Protein AF-A0AAD7JT85-F1 (afdb_monomer)

Radius of gyration: 24.86 Å; Cα contacts (8 Å, |Δi|>4): 211; chains: 1; bounding box: 67×79×68 Å

Secondary structure (DSSP, 8-state):
--------------------TTS--TT-HHHHHHHHHHHHHHHHHTTSS-TT--S--SS--TTHHHHHHHHHHHHH-SB-TTSPBPPTTS----HHHHHHHHHHHHHHHHHHSS-TT-B-EE-TTT--EESBGGGSHHHHHHHHHHHHHHHHTTPPPTT-PPP-HHHHHHHHHHHHSTT-SSPPPTT---TTS-S-HHHHHHHHHHHHHHHHHT--HHHHTT--TT--

Foldseek 3Di:
DDDDDDDDDDDDDPPPDQDDPVDDPLPPVVLLVVLLVVLQVVCCVVVNDPVPDHCLDLAHDPCVLVSLLQSLCCAANQAHPVRDGHDPPDDHDALVVNVSSLSSQQVSNCPVNVLNQDEFDQDPVVRGTGHRSSNYPSNVVSSVVSVVRRVVVVNPDPPDDDDDPVNLVVLVCVLPDPPQCDADDPPPPPSPNDHHSVVSVVVSVLSVCCVVVVNDSVVSVVDDPVND

Structure (mmCIF, N/CA/C/O backbone):
data_AF-A0AAD7JT85-F1
#
_entry.id   AF-A0AAD7JT85-F1
#
loop_
_atom_site.group_PDB
_atom_site.id
_atom_site.type_symbol
_atom_site.label_atom_id
_atom_site.label_alt_id
_atom_site.label_comp_id
_atom_site.label_asym_id
_atom_site.label_entity_id
_atom_site.label_seq_id
_atom_site.pdbx_PDB_ins_code
_atom_site.Cartn_x
_atom_site.Cartn_y
_atom_site.Cartn_z
_atom_site.occupancy
_atom_site.B_iso_or_equiv
_atom_site.auth_seq_id
_atom_site.auth_comp_id
_atom_site.auth_asym_id
_atom_site.auth_atom_id
_atom_site.pdbx_PDB_model_num
ATOM 1 N N . MET A 1 1 ? -1.095 59.241 16.636 1.00 36.41 1 MET A N 1
ATOM 2 C CA . MET A 1 1 ? 0.308 59.053 16.216 1.00 36.41 1 MET A CA 1
ATOM 3 C C . MET A 1 1 ? 0.748 57.678 16.678 1.00 36.41 1 MET A C 1
ATOM 5 O O . MET A 1 1 ? 0.936 57.487 17.868 1.00 36.41 1 MET A O 1
ATOM 9 N N . ALA A 1 2 ? 0.822 56.718 15.760 1.00 30.23 2 ALA A N 1
ATOM 10 C CA . ALA A 1 2 ? 1.366 55.390 16.014 1.00 30.23 2 ALA A CA 1
ATOM 11 C C . ALA A 1 2 ? 2.336 55.086 14.869 1.00 30.23 2 ALA A C 1
ATOM 13 O O . ALA A 1 2 ? 1.926 54.969 13.717 1.00 30.23 2 ALA A O 1
ATOM 14 N N . GLN A 1 3 ? 3.626 55.065 15.192 1.00 27.28 3 GLN A N 1
ATOM 15 C CA . GLN A 1 3 ? 4.669 54.479 14.358 1.00 27.28 3 GLN A CA 1
ATOM 16 C C . GLN A 1 3 ? 4.766 52.994 14.715 1.00 27.28 3 GLN A C 1
ATOM 18 O O . GLN A 1 3 ? 4.714 52.640 15.891 1.00 27.28 3 GLN A O 1
ATOM 23 N N . GLY A 1 4 ? 4.911 52.138 13.706 1.00 26.64 4 GLY A N 1
ATOM 24 C CA . GLY A 1 4 ? 4.987 50.693 13.903 1.00 26.64 4 GLY A CA 1
ATOM 25 C C . GLY A 1 4 ? 5.310 49.933 12.622 1.00 26.64 4 GLY A C 1
ATOM 26 O O . GLY A 1 4 ? 4.435 49.310 12.044 1.00 26.64 4 GLY A O 1
ATOM 27 N N . VAL A 1 5 ? 6.568 50.066 12.198 1.00 27.12 5 VAL A N 1
ATOM 28 C CA . VAL A 1 5 ? 7.441 49.074 11.540 1.00 27.12 5 VAL A CA 1
ATOM 29 C C . VAL A 1 5 ? 6.854 48.196 10.419 1.00 27.12 5 VAL A C 1
ATOM 31 O O . VAL A 1 5 ? 6.082 47.265 10.617 1.00 27.12 5 VAL A O 1
ATOM 34 N N . ASN A 1 6 ? 7.381 48.460 9.225 1.00 25.80 6 ASN A N 1
ATOM 35 C CA . ASN A 1 6 ? 7.260 47.689 7.999 1.00 25.80 6 ASN A CA 1
ATOM 36 C C . ASN A 1 6 ? 8.123 46.413 8.093 1.00 25.80 6 ASN A C 1
ATOM 38 O O . ASN A 1 6 ? 9.341 46.511 8.249 1.00 25.80 6 ASN A O 1
ATOM 42 N N . VAL A 1 7 ? 7.509 45.230 7.989 1.00 29.86 7 VAL A N 1
ATOM 43 C CA . VAL A 1 7 ? 8.220 43.960 7.772 1.00 29.86 7 VAL A CA 1
ATOM 44 C C . VAL A 1 7 ? 7.827 43.434 6.398 1.00 29.86 7 VAL A C 1
ATOM 46 O O . VAL A 1 7 ? 6.729 42.919 6.188 1.00 29.86 7 VAL A O 1
ATOM 49 N N . GLN A 1 8 ? 8.757 43.575 5.455 1.00 27.77 8 GLN A N 1
ATOM 50 C CA . GLN A 1 8 ? 8.725 42.897 4.167 1.00 27.77 8 GLN A CA 1
ATOM 51 C C . GLN A 1 8 ? 8.754 41.381 4.396 1.00 27.77 8 GLN A C 1
ATOM 53 O O . GLN A 1 8 ? 9.706 40.858 4.972 1.00 27.77 8 GLN A O 1
ATOM 58 N N . THR A 1 9 ? 7.739 40.665 3.910 1.00 31.95 9 THR A N 1
ATOM 59 C CA . THR A 1 9 ? 7.830 39.216 3.696 1.00 31.95 9 THR A CA 1
ATOM 60 C C . THR A 1 9 ? 7.871 38.931 2.203 1.00 31.95 9 THR A C 1
ATOM 62 O O . THR A 1 9 ? 7.096 39.447 1.399 1.00 31.95 9 THR A O 1
ATOM 65 N N . SER A 1 10 ? 8.901 38.180 1.849 1.00 28.73 10 SER A N 1
ATOM 66 C CA . SER A 1 10 ? 9.391 37.895 0.516 1.00 28.73 10 SER A CA 1
ATOM 67 C C . SER A 1 10 ? 8.482 36.939 -0.256 1.00 28.73 10 SER A C 1
ATOM 69 O O . SER A 1 10 ? 7.959 35.966 0.278 1.00 28.73 10 SER A O 1
ATOM 71 N N . ALA A 1 11 ? 8.346 37.253 -1.546 1.00 29.16 11 ALA A N 1
ATOM 72 C CA . ALA A 1 11 ? 8.142 36.360 -2.684 1.00 29.16 11 ALA A CA 1
ATOM 73 C C . ALA A 1 11 ? 7.517 34.983 -2.386 1.00 29.16 11 ALA A C 1
ATOM 75 O O . ALA A 1 11 ? 8.189 34.024 -2.003 1.00 29.16 11 ALA A O 1
ATOM 76 N N . GLY A 1 12 ? 6.221 34.872 -2.689 1.00 32.28 12 GLY A N 1
ATOM 77 C CA . GLY A 1 12 ? 5.494 33.612 -2.728 1.00 32.28 12 GLY A CA 1
ATOM 78 C C . GLY A 1 12 ? 6.132 32.611 -3.691 1.00 32.28 12 GLY A C 1
ATOM 79 O O . GLY A 1 12 ? 6.006 32.721 -4.909 1.00 32.28 12 GLY A O 1
ATOM 80 N N . TYR A 1 13 ? 6.775 31.592 -3.129 1.00 23.59 13 TYR A N 1
ATOM 81 C CA . TYR A 1 13 ? 7.254 30.427 -3.860 1.00 23.59 13 TYR A CA 1
ATOM 82 C C . TYR A 1 13 ? 6.161 29.349 -3.842 1.00 23.59 13 TYR A C 1
ATOM 84 O O . TYR A 1 13 ? 6.107 28.496 -2.954 1.00 23.59 13 TYR A O 1
ATOM 92 N N . ARG A 1 14 ? 5.249 29.379 -4.823 1.00 26.36 14 ARG A N 1
ATOM 93 C CA . ARG A 1 14 ? 4.393 28.219 -5.119 1.00 26.36 14 ARG A CA 1
ATOM 94 C C . ARG A 1 14 ? 5.293 27.114 -5.671 1.00 26.36 14 ARG A C 1
ATOM 96 O O . ARG A 1 14 ? 5.660 27.143 -6.841 1.00 26.36 14 ARG A O 1
ATOM 103 N N . ARG A 1 15 ? 5.629 26.120 -4.843 1.00 25.50 15 ARG A N 1
ATOM 104 C CA . ARG A 1 15 ? 6.176 24.845 -5.329 1.00 25.50 15 ARG A CA 1
ATOM 105 C C . ARG A 1 15 ? 5.108 24.157 -6.182 1.00 25.50 15 ARG A C 1
ATOM 107 O O . ARG A 1 15 ? 4.238 23.473 -5.653 1.00 25.50 15 ARG A O 1
ATOM 114 N N . GLN A 1 16 ? 5.164 24.337 -7.498 1.00 27.88 16 GLN A N 1
ATOM 115 C CA . GLN A 1 16 ? 4.582 23.364 -8.416 1.00 27.88 16 GLN A CA 1
ATOM 116 C C . GLN A 1 16 ? 5.495 22.139 -8.402 1.00 27.88 16 GLN A C 1
ATOM 118 O O . GLN A 1 16 ? 6.594 22.150 -8.950 1.00 27.88 16 GLN A O 1
ATOM 123 N N . VAL A 1 17 ? 5.059 21.103 -7.692 1.00 28.75 17 VAL A N 1
ATOM 124 C CA . VAL A 1 17 ? 5.683 19.783 -7.735 1.00 28.75 17 VAL A CA 1
ATOM 125 C C . VAL A 1 17 ? 5.368 19.187 -9.107 1.00 28.75 17 VAL A C 1
ATOM 127 O O . VAL A 1 17 ? 4.206 19.008 -9.463 1.00 28.75 17 VAL A O 1
ATOM 130 N N . ILE A 1 18 ? 6.408 18.942 -9.902 1.00 26.80 18 ILE A N 1
ATOM 131 C CA . ILE A 1 18 ? 6.315 18.322 -11.226 1.00 26.80 18 ILE A CA 1
ATOM 132 C C . ILE A 1 18 ? 5.975 16.839 -11.024 1.00 26.80 18 ILE A C 1
ATOM 134 O O . ILE A 1 18 ? 6.762 16.086 -10.452 1.00 26.80 18 ILE A O 1
ATOM 138 N N . ILE A 1 19 ? 4.786 16.429 -11.470 1.00 29.12 19 ILE A N 1
ATOM 139 C CA . ILE A 1 19 ? 4.280 15.055 -11.367 1.00 29.12 19 ILE A CA 1
ATOM 140 C C . ILE A 1 19 ? 4.742 14.266 -12.600 1.00 29.12 19 ILE A C 1
ATOM 142 O O . ILE A 1 19 ? 4.298 14.525 -13.717 1.00 29.12 19 ILE A O 1
ATOM 146 N N . LEU A 1 20 ? 5.627 13.287 -12.398 1.00 27.62 20 LEU A N 1
ATOM 147 C CA . LEU A 1 20 ? 5.920 12.253 -13.394 1.00 27.62 20 LEU A CA 1
ATOM 148 C C . LEU A 1 20 ? 4.702 11.310 -13.518 1.00 27.62 20 LEU A C 1
ATOM 150 O O . LEU A 1 20 ? 4.164 10.897 -12.494 1.00 27.62 20 LEU A O 1
ATOM 154 N N . PRO A 1 21 ? 4.284 10.883 -14.726 1.00 29.41 21 PRO A N 1
ATOM 155 C CA . PRO A 1 21 ? 3.033 10.136 -14.948 1.00 29.41 21 PRO A CA 1
ATOM 156 C C . PRO A 1 21 ? 2.988 8.709 -14.359 1.00 29.41 21 PRO A C 1
ATOM 158 O O . PRO A 1 21 ? 1.975 8.029 -14.475 1.00 29.41 21 PRO A O 1
ATOM 161 N N . HIS A 1 22 ? 4.056 8.250 -13.700 1.00 35.50 22 HIS A N 1
ATOM 162 C CA . HIS A 1 22 ? 4.102 6.989 -12.944 1.00 35.50 22 HIS A CA 1
ATOM 163 C C . HIS A 1 22 ? 4.144 7.193 -11.416 1.00 35.50 22 HIS A C 1
ATOM 165 O O . HIS A 1 22 ? 4.133 6.223 -10.658 1.00 35.50 22 HIS A O 1
ATOM 171 N N . LEU A 1 23 ? 4.159 8.444 -10.954 1.00 33.59 23 LEU A N 1
ATOM 172 C CA . LEU A 1 23 ? 4.035 8.840 -9.557 1.00 33.59 23 LEU A CA 1
ATOM 173 C C . LEU A 1 23 ? 2.654 9.467 -9.382 1.00 33.59 23 LEU A C 1
ATOM 175 O O . LEU A 1 23 ? 2.480 10.674 -9.514 1.00 33.59 23 LEU A O 1
ATOM 179 N N . VAL A 1 24 ? 1.649 8.631 -9.113 1.00 40.31 24 VAL A N 1
ATOM 180 C CA . VAL A 1 24 ? 0.366 9.124 -8.601 1.00 40.31 24 VAL A CA 1
ATOM 181 C C . VAL A 1 24 ? 0.673 9.968 -7.367 1.00 40.31 24 VAL A C 1
ATOM 183 O O . VAL A 1 24 ? 1.352 9.504 -6.454 1.00 40.31 24 VAL A O 1
ATOM 186 N N . ASP A 1 25 ? 0.204 11.211 -7.357 1.00 41.28 25 ASP A N 1
ATOM 187 C CA . ASP A 1 25 ? 0.252 12.060 -6.176 1.00 41.28 25 ASP A CA 1
ATOM 188 C C . ASP A 1 25 ? -0.657 11.441 -5.104 1.00 41.28 25 ASP A C 1
ATOM 190 O O . ASP A 1 25 ? -1.874 11.626 -5.095 1.00 41.28 25 ASP A O 1
ATOM 194 N N . TRP A 1 26 ? -0.063 10.625 -4.233 1.00 43.16 26 TRP A N 1
ATOM 195 C CA . TRP A 1 26 ? -0.751 9.896 -3.164 1.00 43.16 26 TRP A CA 1
ATOM 196 C C . TRP A 1 26 ? -1.291 10.817 -2.064 1.00 43.16 26 TRP A C 1
ATOM 198 O O . TRP A 1 26 ? -2.064 10.368 -1.221 1.00 43.16 26 TRP A O 1
ATOM 208 N N . SER A 1 27 ? -0.916 12.099 -2.088 1.00 42.28 27 SER A N 1
ATOM 209 C CA . SER A 1 27 ? -1.531 13.161 -1.290 1.00 42.28 27 SER A CA 1
ATOM 210 C C . SER A 1 27 ? -2.811 13.714 -1.918 1.00 42.28 27 SER A C 1
ATOM 212 O O . SER A 1 27 ? -3.474 14.542 -1.293 1.00 42.28 27 SER A O 1
ATOM 214 N N . SER A 1 28 ? -3.196 13.270 -3.122 1.00 53.41 28 SER A N 1
ATOM 215 C CA . SER A 1 28 ? -4.434 13.710 -3.757 1.00 53.41 28 SER A CA 1
ATOM 216 C C . SER A 1 28 ? -5.639 13.299 -2.903 1.00 53.41 28 SER A C 1
ATOM 218 O O . SER A 1 28 ? -5.891 12.097 -2.740 1.00 53.41 28 SER A O 1
ATOM 220 N N . PRO A 1 29 ? -6.448 14.262 -2.418 1.00 61.47 29 PRO A N 1
ATOM 221 C CA . PRO A 1 29 ? -7.601 13.974 -1.566 1.00 61.47 29 PRO A CA 1
ATOM 222 C C . PRO A 1 29 ? -8.566 12.966 -2.198 1.00 61.47 29 PRO A C 1
ATOM 224 O O . PRO A 1 29 ? -9.191 12.172 -1.509 1.00 61.47 29 PRO A O 1
ATOM 227 N N . ARG A 1 30 ? -8.656 12.933 -3.534 1.00 66.75 30 ARG A N 1
ATOM 228 C CA . ARG A 1 30 ? -9.611 12.076 -4.249 1.00 66.75 30 ARG A CA 1
ATOM 229 C C . ARG A 1 30 ? -9.340 10.581 -4.061 1.00 66.75 30 ARG A C 1
ATOM 231 O O . ARG A 1 30 ? -10.295 9.823 -3.917 1.00 66.75 30 A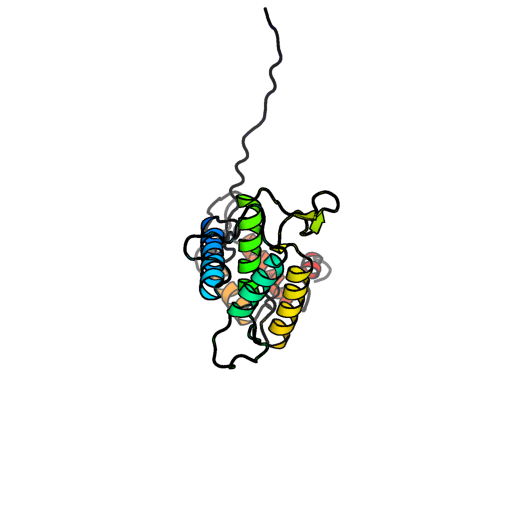RG A O 1
ATOM 238 N N . VAL A 1 31 ? -8.070 10.164 -4.059 1.00 65.00 31 VAL A N 1
ATOM 239 C CA . VAL A 1 31 ? -7.683 8.745 -3.921 1.00 65.00 31 VAL A CA 1
ATOM 240 C C . VAL A 1 31 ? -7.803 8.294 -2.467 1.00 65.00 31 VAL A C 1
ATOM 242 O O . VAL A 1 31 ? -8.314 7.210 -2.190 1.00 65.00 31 VAL A O 1
ATOM 245 N N . SER A 1 32 ? -7.400 9.146 -1.525 1.00 72.44 32 SER A N 1
ATOM 246 C CA . SER A 1 32 ? -7.556 8.866 -0.095 1.00 72.44 32 SER A CA 1
ATOM 247 C C . SER A 1 32 ? -9.028 8.804 0.321 1.00 72.44 32 SER A C 1
ATOM 249 O O . SER A 1 32 ? -9.399 7.923 1.094 1.00 72.44 32 SER A O 1
ATOM 251 N N . CYS A 1 33 ? -9.891 9.655 -0.246 1.00 77.56 33 CYS A N 1
ATOM 252 C CA . CYS A 1 33 ? -11.335 9.611 0.002 1.00 77.56 33 CYS A CA 1
ATOM 253 C C . CYS A 1 33 ? -12.028 8.403 -0.650 1.00 77.56 33 CYS A C 1
ATOM 255 O O . CYS A 1 33 ? -13.022 7.910 -0.119 1.00 77.56 33 CYS A O 1
ATOM 257 N N . SER A 1 34 ? -11.571 7.914 -1.810 1.00 86.12 34 SER A N 1
ATOM 258 C CA . SER A 1 34 ? -12.169 6.713 -2.418 1.00 86.12 34 SER A CA 1
ATOM 259 C C . SER A 1 34 ? -11.806 5.447 -1.644 1.00 86.12 34 SER A C 1
ATOM 261 O O . SER A 1 34 ? -12.687 4.645 -1.348 1.00 86.12 34 SER A O 1
ATOM 263 N N . LEU A 1 35 ? -10.538 5.300 -1.250 1.00 89.00 35 LEU A N 1
ATOM 264 C CA . LEU A 1 35 ? -10.093 4.193 -0.403 1.00 89.00 35 LEU A CA 1
ATOM 265 C C . LEU A 1 35 ? -10.675 4.279 1.011 1.00 89.00 35 LEU A C 1
ATOM 267 O O . LEU A 1 35 ? -10.995 3.248 1.589 1.00 89.00 35 LEU A O 1
ATOM 271 N N . GLY A 1 36 ? -10.861 5.489 1.544 1.00 85.88 36 GLY A N 1
ATOM 272 C CA . GLY A 1 36 ? -11.522 5.678 2.832 1.00 85.88 36 GLY A CA 1
ATOM 273 C C . GLY A 1 36 ? -12.981 5.219 2.819 1.00 85.88 36 GLY A C 1
ATOM 274 O O . GLY A 1 36 ? -13.408 4.485 3.704 1.00 85.88 36 GLY A O 1
ATOM 275 N N . ARG A 1 37 ? -13.728 5.543 1.756 1.00 88.12 37 ARG A N 1
ATOM 276 C CA . ARG A 1 37 ? -15.086 5.005 1.563 1.00 88.12 37 ARG A CA 1
ATOM 277 C C . ARG A 1 37 ? -15.090 3.485 1.454 1.00 88.12 37 ARG A C 1
ATOM 279 O O . ARG A 1 37 ? -15.881 2.843 2.127 1.00 88.12 37 ARG A O 1
ATOM 286 N N . ASN A 1 38 ? -14.145 2.912 0.706 1.00 92.75 38 ASN A N 1
ATOM 287 C CA . ASN A 1 38 ? -14.010 1.459 0.612 1.00 92.75 38 ASN A CA 1
ATOM 288 C C . ASN A 1 38 ? -13.750 0.790 1.975 1.00 92.75 38 ASN A C 1
ATOM 290 O O . ASN A 1 38 ? -14.255 -0.304 2.216 1.00 92.75 38 ASN A O 1
ATOM 294 N N . PHE A 1 39 ? -12.994 1.434 2.869 1.00 93.25 39 PHE A N 1
ATOM 295 C CA . PHE A 1 39 ? -12.827 0.954 4.240 1.00 93.25 39 PHE A CA 1
ATOM 296 C C . PHE A 1 39 ? -14.146 0.984 5.017 1.00 93.25 39 PHE A C 1
ATOM 298 O O . PHE A 1 39 ? -14.490 -0.007 5.657 1.00 93.25 39 PHE A O 1
ATOM 305 N N . ASN A 1 40 ? -14.906 2.079 4.930 1.00 91.56 40 ASN A N 1
ATOM 306 C CA . ASN A 1 40 ? -16.203 2.177 5.598 1.00 91.56 40 ASN A CA 1
ATOM 307 C C . ASN A 1 40 ? -17.193 1.118 5.079 1.00 91.56 40 ASN A C 1
ATOM 309 O O . ASN A 1 40 ? -17.806 0.404 5.867 1.00 91.56 40 ASN A O 1
ATOM 313 N N . ASP A 1 41 ? -17.270 0.943 3.758 1.00 92.38 41 ASP A N 1
ATOM 314 C CA . ASP A 1 41 ? -18.114 -0.070 3.112 1.00 92.38 41 ASP A CA 1
ATOM 315 C C . ASP A 1 41 ? -17.732 -1.489 3.555 1.00 92.38 41 ASP A C 1
ATOM 317 O O . ASP A 1 41 ? -18.600 -2.324 3.825 1.00 92.38 41 ASP A O 1
ATOM 321 N N . PHE A 1 42 ? -16.428 -1.765 3.677 1.00 93.62 42 PHE A N 1
ATOM 322 C CA . PHE A 1 42 ? -15.933 -3.030 4.211 1.00 93.62 42 PHE A CA 1
ATOM 323 C C . PHE A 1 42 ? -16.425 -3.258 5.645 1.00 93.62 42 PHE A C 1
ATOM 325 O O . PHE A 1 42 ? -16.952 -4.329 5.940 1.00 93.62 42 PHE A O 1
ATOM 332 N N . LEU A 1 43 ? -16.318 -2.260 6.525 1.00 92.69 43 LEU A N 1
ATOM 333 C CA . LEU A 1 43 ? -16.757 -2.394 7.917 1.00 92.69 43 LEU A CA 1
ATOM 334 C C . LEU A 1 43 ? -18.272 -2.553 8.056 1.00 92.69 43 LEU A C 1
ATOM 336 O O . LEU A 1 43 ? -18.717 -3.344 8.889 1.00 92.69 43 LEU A O 1
ATOM 340 N N . ILE A 1 44 ? -19.053 -1.871 7.217 1.00 92.19 44 ILE A N 1
ATOM 341 C CA . ILE A 1 44 ? -20.508 -2.055 7.148 1.00 92.19 44 ILE A CA 1
ATOM 342 C C . ILE A 1 44 ? -20.841 -3.477 6.686 1.00 92.19 44 ILE A C 1
ATOM 344 O O . ILE A 1 44 ? -21.679 -4.143 7.290 1.00 92.19 44 ILE A O 1
ATOM 348 N N . THR A 1 45 ? -20.141 -3.983 5.667 1.00 92.19 45 THR A N 1
ATOM 349 C CA . THR A 1 45 ? -20.340 -5.348 5.148 1.00 92.19 45 THR A CA 1
ATOM 350 C C . THR A 1 45 ? -20.020 -6.413 6.200 1.00 92.19 45 THR A C 1
ATOM 352 O O . THR A 1 45 ? -20.701 -7.431 6.271 1.00 92.19 45 THR A O 1
ATOM 355 N N . GLN A 1 46 ? -19.009 -6.178 7.041 1.00 90.94 46 GLN A N 1
ATOM 356 C CA . GLN A 1 46 ? -18.666 -7.065 8.159 1.00 90.94 46 GLN A CA 1
ATOM 357 C C . GLN A 1 46 ? -19.571 -6.873 9.393 1.00 90.94 46 GLN A C 1
ATOM 359 O O . GLN A 1 46 ? -19.390 -7.569 10.389 1.00 90.94 46 GLN A O 1
ATOM 364 N N . GLY A 1 47 ? -20.523 -5.932 9.363 1.00 89.44 47 GLY A N 1
ATOM 365 C CA . GLY A 1 47 ? -21.418 -5.635 10.486 1.00 89.44 47 GLY A CA 1
ATOM 366 C C . GLY A 1 47 ? -20.739 -4.952 11.679 1.00 89.44 47 GLY A C 1
ATOM 367 O O . GLY A 1 47 ? -21.302 -4.936 12.771 1.00 89.44 47 GLY A O 1
ATOM 368 N N . LEU A 1 48 ? -19.537 -4.396 11.491 1.00 88.88 48 LEU A N 1
ATOM 369 C CA . LEU A 1 48 ? -18.772 -3.703 12.537 1.00 88.88 48 LEU A CA 1
ATOM 370 C C . LEU A 1 48 ? -19.214 -2.244 12.717 1.00 88.88 48 LEU A C 1
ATOM 372 O O . LEU A 1 48 ? -19.040 -1.674 13.792 1.00 88.88 48 LEU A O 1
ATOM 376 N N . VAL A 1 49 ? -19.781 -1.649 11.666 1.00 90.44 49 VAL A N 1
ATOM 377 C CA . VAL A 1 49 ? -20.315 -0.281 11.641 1.00 90.44 49 VAL A CA 1
ATOM 378 C C . VAL A 1 49 ? -21.732 -0.330 11.077 1.00 90.44 49 VAL A C 1
ATOM 380 O O . VAL A 1 49 ? -22.009 -1.097 10.152 1.00 90.44 49 VAL A O 1
ATOM 383 N N . LYS A 1 50 ? -22.657 0.458 11.634 1.00 87.81 50 LYS A N 1
ATOM 384 C CA . LYS A 1 50 ? -24.035 0.489 11.131 1.00 87.81 50 LYS A CA 1
ATOM 385 C C . LYS A 1 50 ? -24.103 1.219 9.785 1.00 87.81 50 LYS A C 1
ATOM 387 O O . LYS A 1 50 ? -23.368 2.184 9.576 1.00 87.81 50 LYS A O 1
ATOM 392 N N . PRO A 1 51 ? -25.023 0.834 8.883 1.00 84.81 51 PRO A N 1
ATOM 393 C CA . PRO A 1 51 ? -25.263 1.595 7.663 1.00 84.81 51 PRO A CA 1
ATOM 394 C C . PRO A 1 51 ? -25.603 3.059 7.992 1.00 84.81 51 PRO A C 1
ATOM 396 O O . PRO A 1 51 ? -26.545 3.322 8.737 1.00 84.81 51 PRO A O 1
ATOM 399 N N . GLY A 1 52 ? -24.834 4.001 7.441 1.00 79.31 52 GLY A N 1
ATOM 400 C CA . GLY A 1 52 ? -24.997 5.443 7.677 1.00 79.31 52 GLY A CA 1
ATOM 401 C C . GLY A 1 52 ? -24.072 6.041 8.743 1.00 79.31 52 GLY A C 1
ATOM 402 O O . GLY A 1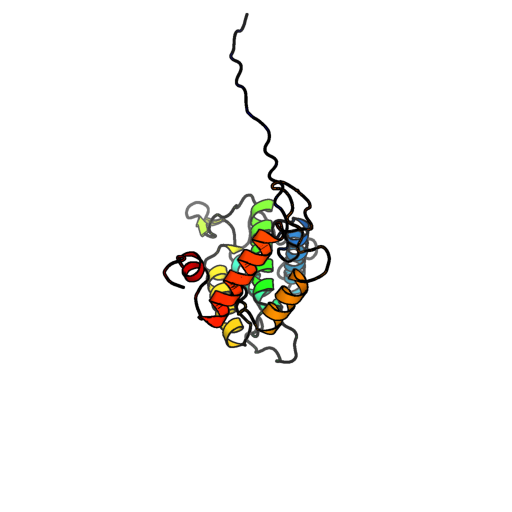 52 ? -24.008 7.263 8.853 1.00 79.31 52 GLY A O 1
ATOM 403 N N . GLU A 1 53 ? -23.328 5.217 9.484 1.00 83.00 53 GLU A N 1
ATOM 404 C CA . GLU A 1 53 ? -22.243 5.673 10.358 1.00 83.00 53 GLU A CA 1
ATOM 405 C C . GLU A 1 53 ? -20.900 5.679 9.601 1.00 83.00 53 GLU A C 1
ATOM 407 O O . GLU A 1 53 ? -20.695 4.925 8.643 1.00 83.00 53 GLU A O 1
ATOM 412 N N . ASP A 1 54 ? -19.987 6.560 10.019 1.00 83.56 54 ASP A N 1
ATOM 413 C CA . ASP A 1 54 ? -18.624 6.638 9.489 1.00 83.56 54 ASP A CA 1
ATOM 414 C C . ASP A 1 54 ? -17.648 5.992 10.480 1.00 83.56 54 ASP A C 1
ATOM 416 O O . ASP A 1 54 ? -17.640 6.318 11.668 1.00 83.56 54 ASP A O 1
ATOM 420 N N . ALA A 1 55 ? -16.809 5.082 9.993 1.00 81.81 55 ALA A N 1
ATOM 421 C CA . ALA A 1 55 ? -15.731 4.463 10.751 1.00 81.81 55 ALA A CA 1
ATOM 422 C C . ALA A 1 55 ? -14.692 5.476 11.261 1.00 81.81 55 ALA A C 1
ATOM 424 O O . ALA A 1 55 ? -14.027 5.228 12.275 1.00 81.81 55 ALA A O 1
ATOM 425 N N . TYR A 1 56 ? -14.542 6.614 10.579 1.00 83.38 56 TYR A N 1
ATOM 426 C CA . TYR A 1 56 ? -13.624 7.686 10.958 1.00 83.38 56 TYR A CA 1
ATOM 427 C C . TYR A 1 56 ? -14.236 8.588 12.037 1.00 83.38 56 TYR A C 1
ATOM 429 O O . TYR A 1 56 ? -14.578 9.743 11.806 1.00 83.38 56 TYR A O 1
ATOM 437 N N . THR A 1 57 ? -14.379 8.044 13.245 1.00 82.12 57 THR A N 1
ATOM 438 C CA . THR A 1 57 ? -14.895 8.781 14.409 1.00 82.12 57 THR A CA 1
ATOM 439 C C . THR A 1 57 ? -13.774 9.423 15.228 1.00 82.12 57 THR A C 1
ATOM 441 O O . THR A 1 57 ? -12.666 8.888 15.299 1.00 82.12 57 THR A O 1
ATOM 444 N N . LEU A 1 58 ? -14.083 10.521 15.936 1.00 77.25 58 LEU A N 1
ATOM 445 C CA . LEU A 1 58 ? -13.143 11.229 16.824 1.00 77.25 58 LEU A CA 1
ATOM 446 C C . LEU A 1 58 ? -12.561 10.329 17.930 1.00 77.25 58 LEU A C 1
ATOM 448 O O . LEU A 1 58 ? -11.432 10.532 18.374 1.00 77.25 58 LEU A O 1
ATOM 452 N N . ASN A 1 59 ? -13.324 9.322 18.361 1.00 82.19 59 ASN A N 1
ATOM 453 C CA . ASN A 1 59 ? -12.911 8.336 19.356 1.00 82.19 59 ASN A CA 1
ATOM 454 C C . ASN A 1 59 ? -12.996 6.929 18.745 1.00 82.19 59 ASN A C 1
ATOM 456 O O . ASN A 1 59 ? -13.969 6.218 19.008 1.00 82.19 59 ASN A O 1
ATOM 460 N N . PRO A 1 60 ? -12.000 6.521 17.935 1.00 86.75 60 PRO A N 1
ATOM 461 C CA . PRO A 1 60 ? -11.990 5.186 17.367 1.00 86.75 60 PRO A CA 1
ATOM 462 C C . PRO A 1 60 ? -11.933 4.132 18.484 1.00 86.75 60 PRO A C 1
ATOM 464 O O . PRO A 1 60 ? -11.278 4.358 19.508 1.00 86.75 60 PRO A O 1
ATOM 467 N N . PRO A 1 61 ? -12.566 2.964 18.295 1.00 89.88 61 PRO A N 1
ATOM 468 C CA . PRO A 1 61 ? -12.444 1.850 19.223 1.00 89.88 61 PRO A CA 1
ATOM 469 C C . PRO A 1 61 ? -10.996 1.358 19.323 1.00 89.88 61 PRO A C 1
ATOM 471 O O . PRO A 1 61 ? -10.203 1.488 18.388 1.00 89.88 61 PRO A O 1
ATOM 474 N N . GLU A 1 62 ? -10.666 0.728 20.450 1.00 91.94 62 GLU A N 1
ATOM 475 C CA . GLU A 1 62 ? -9.350 0.122 20.705 1.00 91.94 62 GLU A CA 1
ATOM 476 C C . GLU A 1 62 ? -8.914 -0.842 19.593 1.00 91.94 62 GLU A C 1
ATOM 478 O O . GLU A 1 62 ? -7.741 -0.869 19.219 1.00 91.94 62 GLU A O 1
ATOM 483 N N . THR A 1 63 ? -9.876 -1.569 19.023 1.00 93.62 63 THR A N 1
ATOM 484 C CA . THR A 1 63 ? -9.701 -2.568 17.960 1.00 93.62 63 THR A CA 1
ATOM 485 C C . THR A 1 63 ? -9.549 -1.960 16.564 1.00 93.62 63 THR A C 1
ATOM 487 O O . THR A 1 63 ? -9.348 -2.690 15.598 1.00 93.62 63 THR A O 1
ATOM 490 N N . MET A 1 64 ? -9.602 -0.632 16.405 1.00 93.31 64 MET A N 1
ATOM 491 C CA . MET A 1 64 ? -9.479 0.020 15.094 1.00 93.31 64 MET A CA 1
ATOM 492 C C . MET A 1 64 ? -8.206 -0.384 14.312 1.00 93.31 64 MET A C 1
ATOM 494 O O . MET A 1 64 ? -8.293 -0.616 13.104 1.00 93.31 64 MET A O 1
ATOM 498 N N . PRO A 1 65 ? -7.021 -0.553 14.937 1.00 95.00 65 PRO A N 1
ATOM 499 C CA . PRO A 1 65 ? -5.862 -1.136 14.262 1.00 95.00 65 PRO A CA 1
ATOM 500 C C . PRO A 1 65 ? -6.111 -2.528 13.667 1.00 95.00 65 PRO A C 1
ATOM 502 O O . PRO A 1 65 ? -5.600 -2.831 12.589 1.00 95.00 65 PRO A O 1
ATOM 505 N N . GLU A 1 66 ? -6.882 -3.375 14.352 1.00 95.38 66 GLU A N 1
ATOM 506 C CA . GLU A 1 66 ? -7.221 -4.727 13.895 1.00 95.38 66 GLU A CA 1
ATOM 507 C C . GLU A 1 66 ? -8.145 -4.666 12.686 1.00 95.38 66 GLU A C 1
ATOM 509 O O . GLU A 1 66 ? -7.943 -5.397 11.722 1.00 95.38 66 GLU A O 1
ATOM 514 N N . TRP A 1 67 ? -9.092 -3.729 12.687 1.00 95.50 67 TRP A N 1
ATOM 515 C CA . TRP A 1 67 ? -9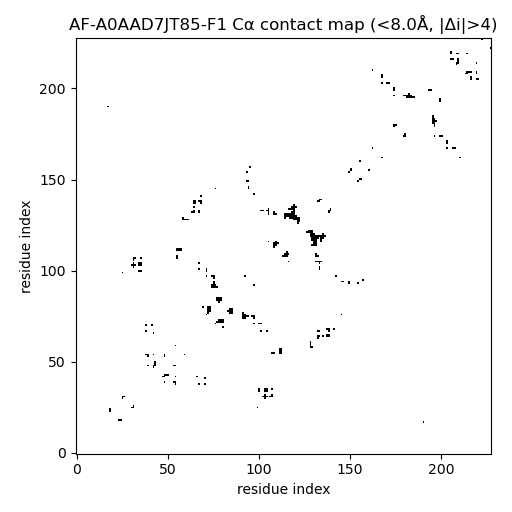.994 -3.488 11.563 1.00 95.50 67 TRP A CA 1
ATOM 516 C C . TRP A 1 67 ? -9.240 -3.035 10.310 1.00 95.50 67 TRP A C 1
ATOM 518 O O . TRP A 1 67 ? -9.508 -3.527 9.213 1.00 95.50 67 TRP A O 1
ATOM 528 N N . ILE A 1 68 ? -8.236 -2.164 10.463 1.00 95.50 68 ILE A N 1
ATOM 529 C CA . ILE A 1 68 ? -7.348 -1.766 9.359 1.00 95.50 68 ILE A CA 1
ATOM 530 C C . ILE A 1 68 ? -6.568 -2.978 8.833 1.00 95.50 68 ILE A C 1
ATOM 532 O O . ILE A 1 68 ? -6.476 -3.174 7.619 1.00 95.50 68 ILE A O 1
ATOM 536 N N . CYS A 1 69 ? -6.013 -3.805 9.724 1.00 96.25 69 CYS A N 1
ATOM 537 C CA . CYS A 1 69 ? -5.328 -5.035 9.329 1.00 96.25 69 CYS A CA 1
ATOM 538 C C . CYS A 1 69 ? -6.269 -5.991 8.586 1.00 96.25 69 CYS A C 1
ATOM 540 O O . CYS A 1 69 ? -5.884 -6.495 7.535 1.00 96.25 69 CYS A O 1
ATOM 542 N N . ALA A 1 70 ? -7.491 -6.197 9.084 1.00 95.44 70 ALA A N 1
ATOM 543 C CA . ALA A 1 70 ? -8.501 -7.062 8.479 1.00 95.44 70 ALA A CA 1
ATOM 544 C C . ALA A 1 70 ? -8.924 -6.565 7.092 1.00 95.44 70 ALA A C 1
ATOM 546 O O . ALA A 1 70 ? -9.014 -7.359 6.160 1.00 95.44 70 ALA A O 1
ATOM 547 N N . TRP A 1 71 ? -9.090 -5.255 6.913 1.00 95.75 71 TRP A N 1
ATOM 548 C CA . TRP A 1 71 ? -9.393 -4.661 5.610 1.00 95.75 71 TRP A CA 1
ATOM 549 C C . TRP A 1 71 ? -8.268 -4.887 4.590 1.00 95.75 71 TRP A C 1
ATOM 551 O O . TRP A 1 71 ? -8.508 -5.333 3.462 1.00 95.75 71 TRP A O 1
ATOM 561 N N . ILE A 1 72 ? -7.015 -4.645 4.996 1.00 96.12 72 ILE A N 1
ATOM 562 C CA . ILE A 1 72 ? -5.845 -4.907 4.145 1.00 96.12 72 ILE A CA 1
ATOM 563 C C . ILE A 1 72 ? -5.710 -6.411 3.871 1.00 96.12 72 ILE A C 1
ATOM 565 O O . ILE A 1 72 ? -5.409 -6.799 2.743 1.00 96.12 72 ILE A O 1
ATOM 569 N N . MET A 1 73 ? -5.953 -7.264 4.868 1.00 95.00 73 MET A N 1
ATOM 570 C CA . MET A 1 73 ? -5.941 -8.724 4.741 1.00 95.00 73 MET A CA 1
ATOM 571 C C . MET A 1 73 ? -6.968 -9.207 3.723 1.00 95.00 73 MET A C 1
ATOM 573 O O . MET A 1 73 ? -6.611 -9.895 2.768 1.00 95.00 73 MET A O 1
ATOM 577 N N . HIS A 1 74 ? -8.209 -8.742 3.854 1.00 93.25 74 HIS A N 1
ATOM 578 C CA . HIS A 1 74 ? -9.313 -9.065 2.960 1.00 93.25 74 HIS A CA 1
ATOM 579 C C . HIS A 1 74 ? -9.054 -8.657 1.505 1.00 93.25 74 HIS A C 1
ATOM 581 O O . HIS A 1 74 ? -9.567 -9.295 0.591 1.00 93.25 74 HIS A O 1
ATOM 587 N N . SER A 1 75 ? -8.238 -7.635 1.255 1.00 92.44 75 SER A N 1
ATOM 588 C CA . SER A 1 75 ? -7.989 -7.162 -0.115 1.00 92.44 75 SER A CA 1
ATOM 589 C C . SER A 1 75 ? -6.674 -7.675 -0.711 1.00 92.44 75 SER A C 1
ATOM 591 O O . SER A 1 75 ? -6.554 -7.844 -1.926 1.00 92.44 75 SER A O 1
ATOM 593 N N . CYS A 1 76 ? -5.657 -7.896 0.127 1.00 93.31 76 CYS A N 1
ATOM 594 C CA . CYS A 1 76 ? -4.283 -8.095 -0.334 1.00 93.31 76 CYS A CA 1
ATOM 595 C C . CYS A 1 76 ? -3.678 -9.443 0.063 1.00 93.31 76 CYS A C 1
ATOM 597 O O . CYS A 1 76 ? -2.748 -9.880 -0.611 1.00 93.31 76 CYS A O 1
ATOM 599 N N . ASP A 1 77 ? -4.115 -10.092 1.140 1.00 92.50 77 ASP A N 1
ATOM 600 C CA . ASP A 1 77 ? -3.411 -11.264 1.674 1.00 92.50 77 ASP A CA 1
ATOM 601 C C . ASP A 1 77 ? -3.884 -12.585 1.047 1.00 92.50 77 ASP A C 1
ATOM 603 O O . ASP A 1 77 ? -4.949 -12.678 0.428 1.00 92.50 77 ASP A O 1
ATOM 607 N N . THR A 1 78 ? -3.055 -13.620 1.180 1.00 89.31 78 THR A N 1
ATOM 608 C CA . THR A 1 78 ? -3.405 -14.994 0.793 1.00 89.31 78 THR A CA 1
ATOM 609 C C . THR A 1 78 ? -4.241 -15.688 1.855 1.00 89.31 78 THR A C 1
ATOM 611 O O . THR A 1 78 ? -4.875 -16.687 1.547 1.00 89.31 78 THR A O 1
ATOM 614 N N . VAL A 1 79 ? -4.248 -15.162 3.077 1.00 89.25 79 VAL A N 1
ATOM 615 C CA . VAL A 1 79 ? -5.008 -15.686 4.209 1.00 89.25 79 VAL A CA 1
ATOM 616 C C . VAL A 1 79 ? -6.276 -14.854 4.381 1.00 89.25 79 VAL A C 1
ATOM 618 O O . VAL A 1 79 ? -6.232 -13.626 4.286 1.00 89.25 79 VAL A O 1
ATOM 621 N N . GLN A 1 80 ? -7.407 -15.518 4.585 1.00 87.56 80 GLN A N 1
ATOM 622 C CA . GLN A 1 80 ? -8.671 -14.882 4.937 1.00 87.56 80 GLN A CA 1
ATOM 623 C C . GLN A 1 80 ? -8.715 -14.514 6.426 1.00 87.56 80 GLN A C 1
ATOM 625 O O . GLN A 1 80 ? -7.867 -14.920 7.218 1.00 87.56 80 GLN A O 1
ATOM 630 N N . ILE A 1 81 ? -9.734 -13.747 6.818 1.00 86.00 81 ILE A N 1
ATOM 631 C CA . ILE A 1 81 ? -9.937 -13.327 8.214 1.00 86.00 81 ILE A CA 1
ATOM 632 C C . ILE A 1 81 ? -10.182 -14.539 9.132 1.00 86.00 81 ILE A C 1
ATOM 634 O O . ILE A 1 81 ? -9.780 -14.520 10.291 1.00 86.00 81 ILE A O 1
ATOM 638 N N . ASP A 1 82 ? -10.769 -15.615 8.604 1.00 87.06 82 ASP A N 1
ATOM 639 C CA . ASP A 1 82 ? -10.984 -16.888 9.307 1.00 87.06 82 ASP A CA 1
ATOM 640 C C . ASP A 1 82 ? -9.712 -17.763 9.413 1.00 87.06 82 ASP A C 1
ATOM 642 O O . ASP A 1 82 ? -9.742 -18.842 10.003 1.00 87.06 82 ASP A O 1
ATOM 646 N N . GLY A 1 83 ? -8.586 -17.312 8.850 1.00 85.38 83 GLY A N 1
ATOM 647 C CA . GLY A 1 83 ? -7.323 -18.048 8.821 1.00 85.38 83 GLY A CA 1
ATOM 648 C C . GLY A 1 83 ? -7.194 -19.049 7.668 1.00 85.38 83 GLY A C 1
ATOM 649 O O . GLY A 1 83 ? -6.140 -19.676 7.529 1.00 85.38 83 GLY A O 1
ATOM 650 N N . THR A 1 84 ? -8.210 -19.196 6.815 1.00 89.88 84 THR A N 1
ATOM 651 C CA . THR A 1 84 ? -8.156 -20.109 5.667 1.00 89.88 84 THR A CA 1
ATOM 652 C C . THR A 1 84 ? -7.287 -19.548 4.541 1.00 89.88 84 THR A C 1
ATOM 654 O O . THR A 1 84 ? -7.130 -18.336 4.370 1.00 89.88 84 THR A O 1
ATOM 657 N N . GLN A 1 85 ? -6.680 -20.438 3.754 1.00 88.19 85 GLN A N 1
ATOM 658 C CA . GLN A 1 85 ? -5.926 -20.038 2.566 1.00 88.19 85 GLN A CA 1
ATOM 659 C C . GLN A 1 85 ? -6.889 -19.752 1.416 1.00 88.19 85 GLN A C 1
ATOM 661 O O . GLN A 1 85 ? -7.746 -20.567 1.078 1.00 88.19 85 GLN A O 1
ATOM 666 N N . ARG A 1 86 ? -6.713 -18.603 0.769 1.00 87.62 86 ARG A N 1
ATOM 667 C CA . ARG A 1 86 ? -7.477 -18.229 -0.420 1.00 87.62 86 ARG A CA 1
ATOM 668 C C . ARG A 1 86 ? -7.029 -19.043 -1.631 1.00 87.62 86 ARG A C 1
ATOM 670 O O . ARG A 1 86 ? -5.826 -19.295 -1.768 1.00 87.62 86 ARG A O 1
ATOM 677 N N . PRO A 1 87 ? -7.939 -19.366 -2.562 1.00 86.81 87 PRO A N 1
ATOM 678 C CA . PRO A 1 87 ? -7.591 -20.050 -3.802 1.00 86.81 87 PRO A CA 1
ATOM 679 C C . PRO A 1 87 ? -6.524 -19.288 -4.594 1.00 86.81 87 PRO A C 1
ATOM 681 O O . PRO A 1 87 ? -6.529 -18.059 -4.652 1.00 86.81 87 PRO A O 1
ATOM 684 N N . ALA A 1 88 ? -5.602 -20.002 -5.243 1.00 83.19 88 ALA A N 1
ATOM 685 C CA . ALA A 1 88 ? -4.577 -19.377 -6.086 1.00 83.19 88 ALA A CA 1
ATOM 686 C C . ALA A 1 88 ? -5.159 -18.660 -7.322 1.00 83.19 88 ALA A C 1
ATOM 688 O O . ALA A 1 88 ? -4.501 -17.786 -7.878 1.00 83.19 88 ALA A O 1
ATOM 689 N N . THR A 1 89 ? -6.384 -19.012 -7.720 1.00 86.56 89 THR A N 1
ATOM 690 C CA . THR A 1 89 ? -7.118 -18.443 -8.859 1.00 86.56 89 THR A CA 1
ATOM 691 C C . THR A 1 89 ? -7.715 -17.063 -8.583 1.00 86.56 89 THR A C 1
ATOM 693 O O . THR A 1 89 ? -8.066 -16.355 -9.524 1.00 86.56 89 THR A O 1
ATOM 696 N N . GLU A 1 90 ? -7.841 -16.662 -7.316 1.00 86.50 90 GLU A N 1
ATOM 697 C CA . GLU A 1 90 ? -8.406 -15.367 -6.939 1.00 86.50 90 GLU A CA 1
ATOM 698 C C . GLU A 1 90 ? -7.380 -14.243 -7.168 1.00 86.50 90 GLU A C 1
ATOM 700 O O . GLU A 1 90 ? -6.225 -14.329 -6.733 1.00 86.50 90 GLU A O 1
ATOM 705 N N . ILE A 1 91 ? -7.798 -13.165 -7.843 1.00 82.44 91 ILE A N 1
ATOM 706 C CA . ILE A 1 91 ? -6.950 -11.988 -8.068 1.00 82.44 91 ILE A CA 1
ATOM 707 C C . ILE A 1 91 ? -6.755 -11.261 -6.738 1.00 82.44 91 ILE A C 1
ATOM 709 O O . ILE A 1 91 ? -7.714 -10.841 -6.096 1.00 82.44 91 ILE A O 1
ATOM 713 N N . ARG A 1 92 ? -5.493 -11.065 -6.349 1.00 87.12 92 ARG A N 1
ATOM 714 C CA . ARG A 1 92 ? -5.119 -10.374 -5.110 1.00 87.12 92 ARG A CA 1
ATOM 715 C C . ARG A 1 92 ? -4.455 -9.050 -5.420 1.00 87.12 92 ARG A C 1
ATOM 717 O O . ARG A 1 92 ? -3.622 -8.957 -6.324 1.00 87.12 92 ARG A O 1
ATOM 724 N N . LEU A 1 93 ? -4.756 -8.036 -4.617 1.00 91.50 93 LEU A N 1
ATOM 725 C CA . LEU A 1 93 ? -4.063 -6.763 -4.729 1.00 91.50 93 LEU A CA 1
ATOM 726 C C . LEU A 1 93 ? -2.596 -6.895 -4.284 1.00 91.50 93 LEU A C 1
ATOM 728 O O . LEU A 1 93 ? -2.247 -7.702 -3.415 1.00 91.50 93 LEU A O 1
ATOM 732 N N . SER A 1 94 ? -1.733 -6.100 -4.914 1.00 91.62 94 SER A N 1
ATOM 733 C CA . SER A 1 94 ? -0.294 -6.056 -4.649 1.00 91.62 94 SER A CA 1
ATOM 734 C C . SER A 1 94 ? 0.026 -5.408 -3.299 1.00 91.62 94 SER A C 1
ATOM 736 O O . SER A 1 94 ? -0.791 -4.685 -2.719 1.00 91.62 94 SER A O 1
ATOM 738 N N . PHE A 1 95 ? 1.251 -5.592 -2.812 1.00 92.50 95 PHE A N 1
ATOM 739 C CA . PHE A 1 95 ? 1.759 -4.869 -1.648 1.00 92.50 95 PHE A CA 1
ATOM 740 C C . PHE A 1 95 ? 1.687 -3.345 -1.834 1.00 92.50 95 PHE A C 1
ATOM 742 O O . PHE A 1 95 ? 1.391 -2.620 -0.885 1.00 92.50 95 PHE A O 1
ATOM 749 N N . SER A 1 96 ? 1.882 -2.848 -3.060 1.00 90.62 96 SER A N 1
ATOM 750 C CA . SER A 1 96 ? 1.706 -1.423 -3.373 1.00 90.62 96 SER A CA 1
ATOM 751 C C . SER A 1 96 ? 0.286 -0.942 -3.058 1.00 90.62 96 SER A C 1
ATOM 753 O O . SER A 1 96 ? 0.104 0.135 -2.496 1.00 90.62 96 SER A O 1
ATOM 755 N N . ASN A 1 97 ? -0.735 -1.750 -3.352 1.00 92.19 97 ASN A N 1
ATOM 756 C CA . ASN A 1 97 ? -2.113 -1.412 -3.001 1.00 92.19 97 ASN A CA 1
ATOM 757 C C . ASN A 1 97 ? -2.335 -1.440 -1.483 1.00 92.19 97 ASN A C 1
ATOM 759 O O . ASN A 1 97 ? -2.941 -0.509 -0.961 1.00 92.19 97 ASN A O 1
ATOM 763 N N . ALA A 1 98 ? -1.755 -2.403 -0.760 1.00 94.25 98 ALA A N 1
ATOM 764 C CA . ALA A 1 98 ? -1.779 -2.404 0.707 1.00 94.25 98 ALA A CA 1
ATOM 765 C C . ALA A 1 98 ? -1.156 -1.125 1.301 1.00 94.25 98 ALA A C 1
ATOM 767 O O . ALA A 1 98 ? -1.679 -0.556 2.261 1.00 94.25 98 ALA A O 1
ATOM 768 N N . GLN A 1 99 ? -0.059 -0.625 0.716 1.00 93.62 99 GLN A N 1
ATOM 769 C CA . GLN A 1 99 ? 0.542 0.648 1.130 1.00 93.62 99 GLN A CA 1
ATOM 770 C C . GLN A 1 99 ? -0.410 1.827 0.910 1.00 93.62 99 GLN A C 1
ATOM 772 O O . GLN A 1 99 ? -0.515 2.681 1.789 1.00 93.62 99 GLN A O 1
ATOM 777 N N . LYS A 1 100 ? -1.132 1.856 -0.217 1.00 92.00 100 LYS A N 1
ATOM 778 C CA . LYS A 1 100 ? -2.136 2.893 -0.507 1.00 92.00 100 LYS A CA 1
ATOM 779 C C . LYS A 1 100 ? -3.298 2.839 0.475 1.00 92.00 100 LYS A C 1
ATOM 781 O O . LYS A 1 100 ? -3.690 3.876 0.988 1.00 92.00 100 LYS A O 1
ATOM 786 N N . MET A 1 101 ? -3.807 1.645 0.775 1.00 94.94 101 MET A N 1
ATOM 787 C CA . MET A 1 101 ? -4.873 1.443 1.761 1.00 94.94 101 MET A CA 1
ATOM 788 C C . MET A 1 101 ? -4.450 1.968 3.136 1.00 94.94 101 MET A C 1
ATOM 790 O O . MET A 1 101 ? -5.153 2.780 3.735 1.00 94.94 101 MET A O 1
ATOM 794 N N . ARG A 1 102 ? -3.250 1.596 3.603 1.00 94.75 102 ARG A N 1
ATOM 795 C CA . ARG A 1 102 ? -2.706 2.122 4.862 1.00 94.75 102 ARG A CA 1
ATOM 796 C C . ARG A 1 102 ? -2.547 3.642 4.829 1.00 94.75 102 ARG A C 1
ATOM 798 O O . ARG A 1 102 ? -2.913 4.294 5.798 1.00 94.75 102 ARG A O 1
ATOM 805 N N . ALA A 1 103 ? -1.998 4.198 3.750 1.00 91.62 103 ALA A N 1
ATOM 806 C CA . ALA A 1 103 ? -1.810 5.641 3.610 1.00 91.62 103 ALA A CA 1
ATOM 807 C C . ALA A 1 103 ? -3.149 6.393 3.610 1.00 91.62 103 ALA A C 1
ATOM 809 O O . ALA A 1 103 ? -3.264 7.421 4.273 1.00 91.62 103 ALA A O 1
ATOM 810 N N . ALA A 1 104 ? -4.170 5.850 2.943 1.00 91.56 104 ALA A N 1
ATOM 811 C CA . ALA A 1 104 ? -5.520 6.393 2.963 1.00 91.56 104 ALA A CA 1
ATOM 812 C C . ALA A 1 104 ? -6.106 6.369 4.380 1.00 91.56 104 ALA A C 1
ATOM 814 O O . ALA A 1 104 ? -6.632 7.384 4.826 1.00 91.56 104 ALA A O 1
ATOM 815 N N . ALA A 1 105 ? -5.960 5.266 5.122 1.00 91.06 105 ALA A N 1
ATOM 816 C CA . ALA A 1 105 ? -6.373 5.214 6.524 1.00 91.06 105 ALA A CA 1
ATOM 817 C C . ALA A 1 105 ? -5.633 6.271 7.364 1.00 91.06 105 ALA A C 1
ATOM 819 O O . ALA A 1 105 ? -6.276 7.038 8.074 1.00 91.06 105 ALA A O 1
ATOM 820 N N . SER A 1 106 ? -4.304 6.380 7.224 1.00 91.06 106 SER A N 1
ATOM 821 C CA . SER A 1 106 ? -3.513 7.409 7.914 1.00 91.06 106 SER A CA 1
ATOM 822 C C . SER A 1 106 ? -4.012 8.816 7.623 1.00 91.06 106 SER A C 1
ATOM 824 O O . SER A 1 106 ? -4.122 9.618 8.543 1.00 91.06 106 SER A O 1
ATOM 826 N N . TRP A 1 107 ? -4.295 9.115 6.355 1.00 88.56 107 TRP A N 1
ATOM 827 C CA . TRP A 1 107 ? -4.755 10.430 5.932 1.00 88.56 107 TRP A CA 1
ATOM 828 C C . TRP A 1 107 ? -6.147 10.742 6.484 1.00 88.56 107 TRP A C 1
ATOM 830 O O . TRP A 1 107 ? -6.326 11.815 7.048 1.00 88.56 107 TRP A O 1
ATOM 840 N N . ASN A 1 108 ? -7.098 9.805 6.399 1.00 87.38 108 ASN A N 1
ATOM 841 C CA . ASN A 1 108 ? -8.456 10.019 6.911 1.00 87.38 108 ASN A CA 1
ATOM 842 C C . ASN A 1 108 ? -8.451 10.219 8.437 1.00 87.38 108 ASN A C 1
ATOM 844 O O . ASN A 1 108 ? -8.996 11.210 8.910 1.00 87.38 108 ASN A O 1
ATOM 848 N N . PHE A 1 109 ? -7.740 9.384 9.206 1.00 86.69 109 PHE A N 1
ATOM 849 C CA . PHE A 1 109 ? -7.592 9.602 10.656 1.00 86.69 109 PHE A CA 1
ATOM 850 C C . PHE A 1 109 ? -6.791 10.868 10.995 1.00 86.69 109 PHE A C 1
ATOM 852 O O . PHE A 1 109 ? -7.041 11.506 12.013 1.00 86.69 109 PHE A O 1
ATOM 859 N N . GLY A 1 110 ? -5.836 11.255 10.147 1.00 84.00 110 GLY A N 1
ATOM 860 C CA . GLY A 1 110 ? -5.040 12.465 10.339 1.00 84.00 110 GLY A CA 1
ATOM 861 C C . GLY A 1 110 ? -5.822 13.757 10.091 1.00 84.00 110 GLY A C 1
ATOM 862 O O . GLY A 1 110 ? -5.600 14.723 10.809 1.00 84.00 110 GLY A O 1
ATOM 863 N N . GLN A 1 111 ? -6.719 13.765 9.099 1.00 77.50 111 GLN A N 1
ATOM 864 C CA . GLN A 1 111 ? -7.521 14.930 8.707 1.00 77.50 111 GLN A CA 1
ATOM 865 C C . GLN A 1 111 ? -8.818 15.063 9.508 1.00 77.50 111 GLN A C 1
ATOM 867 O O . GLN A 1 111 ? -9.184 16.168 9.883 1.00 77.50 111 GLN A O 1
ATOM 872 N N . ILE A 1 112 ? -9.529 13.957 9.756 1.00 66.06 112 ILE A N 1
ATOM 873 C CA . ILE A 1 112 ? -10.867 13.993 10.371 1.00 66.06 112 ILE A CA 1
ATOM 874 C C . ILE A 1 112 ? -10.777 14.171 11.892 1.00 66.06 112 ILE A C 1
ATOM 876 O O . ILE A 1 112 ? -11.646 14.801 12.488 1.00 66.06 112 ILE A O 1
ATOM 880 N N . ASN A 1 113 ? -9.709 13.672 12.524 1.00 62.47 113 ASN A N 1
ATOM 881 C CA . ASN A 1 113 ? -9.615 13.639 13.986 1.00 62.47 113 ASN A CA 1
ATOM 882 C C . ASN A 1 113 ? -8.556 14.581 14.579 1.00 62.47 113 ASN A C 1
ATOM 884 O O . ASN A 1 113 ? -8.321 14.506 15.785 1.00 62.47 113 ASN A O 1
ATOM 888 N N . ASP A 1 114 ? -7.838 15.366 13.763 1.00 67.31 114 ASP A N 1
ATOM 889 C CA . ASP A 1 114 ? -6.621 16.096 14.176 1.00 67.31 114 ASP A CA 1
ATOM 890 C C . ASP A 1 114 ? -5.599 15.210 14.932 1.00 67.31 114 ASP A C 1
ATOM 892 O O . ASP A 1 114 ? -4.722 15.678 15.657 1.00 67.31 114 ASP A O 1
ATOM 896 N N . GLN A 1 115 ? -5.672 13.886 14.747 1.00 67.31 115 GLN A N 1
ATOM 897 C CA . GLN A 1 115 ? -4.820 12.911 15.439 1.00 67.31 115 GLN A CA 1
ATOM 898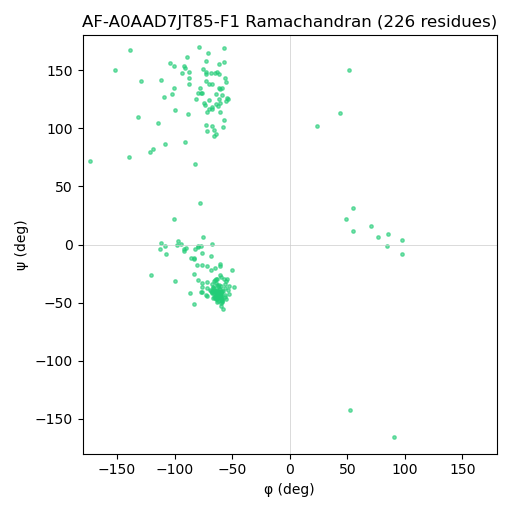 C C . GLN A 1 115 ? -3.397 12.861 14.857 1.00 67.31 115 GLN A C 1
ATOM 900 O O . GLN A 1 115 ? -2.505 12.214 15.419 1.00 67.31 115 GLN A O 1
ATOM 905 N N . GLY A 1 116 ? -3.168 13.571 13.745 1.00 71.56 116 GLY A N 1
ATOM 906 C CA . GLY A 1 116 ? -1.872 13.723 13.096 1.00 71.56 116 GLY A CA 1
ATOM 907 C C . GLY A 1 116 ? -1.176 12.387 12.816 1.00 71.56 116 GLY A C 1
ATOM 908 O O . GLY A 1 116 ? -1.799 11.382 12.470 1.00 71.56 116 GLY A O 1
ATOM 909 N N . ASN A 1 117 ? 0.149 12.380 12.983 1.00 75.44 117 ASN A N 1
ATOM 910 C CA . ASN A 1 117 ? 0.995 11.180 12.931 1.00 75.44 117 ASN A CA 1
ATOM 911 C C . ASN A 1 117 ? 1.365 10.668 14.335 1.00 75.44 117 ASN A C 1
ATOM 913 O O . ASN A 1 117 ? 2.376 9.983 14.507 1.00 75.44 117 ASN A O 1
ATOM 917 N N . VAL A 1 118 ? 0.576 11.017 15.355 1.00 84.88 118 VAL A N 1
ATOM 918 C CA . VAL A 1 118 ? 0.839 10.573 16.726 1.00 84.88 118 VAL A CA 1
ATOM 919 C C . VAL A 1 118 ? 0.616 9.066 16.812 1.00 84.88 118 VAL A C 1
ATOM 921 O O . VAL A 1 118 ? -0.326 8.518 16.241 1.00 84.88 118 VAL A O 1
ATOM 924 N N . ARG A 1 119 ? 1.505 8.370 17.519 1.00 86.50 119 ARG A N 1
ATOM 925 C CA . ARG A 1 119 ? 1.422 6.919 17.697 1.00 86.50 119 ARG A CA 1
ATOM 926 C C . ARG A 1 119 ? 0.130 6.540 18.429 1.00 86.50 119 ARG A C 1
ATOM 928 O O . ARG A 1 119 ? -0.176 7.137 19.454 1.00 86.50 119 ARG A O 1
ATOM 935 N N . TRP A 1 120 ? -0.574 5.517 17.934 1.00 92.00 120 TRP A N 1
ATOM 936 C CA . TRP A 1 120 ? -1.738 4.939 18.615 1.00 92.00 120 TRP A CA 1
ATOM 937 C C . TRP A 1 120 ? -1.345 4.382 19.985 1.00 92.00 120 TRP A C 1
ATOM 939 O O . TRP A 1 120 ? -0.568 3.422 20.056 1.00 92.00 120 TRP A O 1
ATOM 949 N N . GLN A 1 121 ? -1.850 4.988 21.055 1.00 90.31 121 GLN A N 1
ATOM 950 C CA . GLN A 1 121 ? -1.546 4.600 22.429 1.00 90.31 121 GLN A CA 1
ATOM 951 C C . GLN A 1 121 ? -2.703 4.930 23.368 1.00 90.31 121 GLN A C 1
ATOM 953 O O . GLN A 1 121 ? -3.443 5.893 23.154 1.00 90.31 121 GLN A O 1
ATOM 958 N N . LYS A 1 122 ? -2.838 4.131 24.426 1.00 90.62 122 LYS A N 1
ATOM 959 C CA . LYS A 1 122 ? -3.770 4.415 25.510 1.00 90.62 122 LYS A CA 1
ATOM 960 C C . LYS A 1 122 ? -3.182 5.517 26.381 1.00 90.62 122 LYS A C 1
ATOM 962 O O . LYS A 1 122 ? -2.017 5.454 26.758 1.00 90.62 122 LYS A O 1
ATOM 967 N N . ASN A 1 123 ? -3.973 6.542 26.658 1.00 86.75 123 ASN A N 1
ATOM 968 C CA . ASN A 1 123 ? -3.586 7.594 27.581 1.00 86.75 123 ASN A CA 1
ATOM 969 C C . ASN A 1 123 ? -3.842 7.115 29.016 1.00 86.75 123 ASN A C 1
ATOM 971 O O . ASN A 1 123 ? -4.966 6.736 29.344 1.00 86.75 123 ASN A O 1
ATOM 975 N N . ASP A 1 124 ? -2.817 7.153 29.865 1.00 87.62 124 ASP A N 1
ATOM 976 C CA . ASP A 1 124 ? -2.896 6.650 31.240 1.00 87.62 124 ASP A CA 1
ATOM 977 C C . ASP A 1 124 ? -3.891 7.432 32.110 1.00 87.62 124 ASP A C 1
ATOM 979 O O . ASP A 1 124 ? -4.525 6.859 32.994 1.00 87.62 124 ASP A O 1
ATOM 983 N N . VAL A 1 125 ? -4.087 8.723 31.827 1.00 86.81 125 VAL A N 1
ATOM 984 C CA . VAL A 1 125 ? -4.966 9.603 32.609 1.00 86.81 125 VAL A CA 1
ATOM 985 C C . VAL A 1 125 ? -6.418 9.464 32.167 1.00 86.81 125 VAL A C 1
ATOM 987 O O . VAL A 1 125 ? -7.306 9.251 32.986 1.00 86.81 125 VAL A O 1
ATOM 990 N N . THR A 1 126 ? -6.685 9.579 30.864 1.00 84.06 126 THR A N 1
ATOM 991 C CA . THR A 1 126 ? -8.064 9.542 30.347 1.00 84.06 126 THR A CA 1
ATOM 992 C C . THR A 1 126 ? -8.570 8.125 30.099 1.00 84.06 126 THR A C 1
ATOM 994 O O . THR A 1 126 ? -9.757 7.952 29.828 1.00 84.06 126 THR A O 1
ATOM 997 N N . GLN A 1 127 ? -7.683 7.121 30.142 1.00 86.44 127 GLN A N 1
ATOM 998 C CA . GLN A 1 127 ? -7.934 5.724 29.764 1.00 86.44 127 GLN A CA 1
ATOM 999 C C . GLN A 1 127 ? -8.496 5.548 28.342 1.00 86.44 127 GLN A C 1
ATOM 1001 O O . GLN A 1 127 ? -8.914 4.452 27.969 1.00 86.44 127 GLN A O 1
ATOM 1006 N N . LYS A 1 128 ? -8.470 6.606 27.524 1.00 85.31 128 LYS A N 1
ATOM 1007 C CA . LYS A 1 128 ? -8.905 6.598 26.128 1.00 85.31 128 LYS A CA 1
ATOM 1008 C C . LYS A 1 128 ? -7.721 6.341 25.211 1.00 85.31 128 LYS A C 1
ATOM 1010 O O . LYS A 1 128 ? -6.597 6.765 25.485 1.00 85.31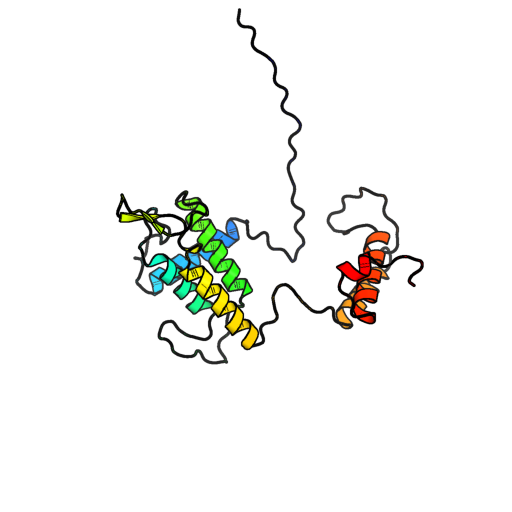 128 LYS A O 1
ATOM 1015 N N . TRP A 1 129 ? -7.993 5.674 24.101 1.00 87.62 129 TRP A N 1
ATOM 1016 C CA . TRP A 1 129 ? -7.025 5.528 23.026 1.00 87.62 129 TRP A CA 1
ATOM 1017 C C . TRP A 1 129 ? -6.945 6.814 22.207 1.00 87.62 129 TRP A C 1
ATOM 1019 O O . TRP A 1 129 ? -7.967 7.417 21.885 1.00 87.62 129 TRP A O 1
ATOM 1029 N N . GLY A 1 130 ? -5.724 7.247 21.904 1.00 85.94 130 GLY A N 1
ATOM 1030 C CA . GLY A 1 130 ? -5.458 8.435 21.102 1.00 85.94 130 GLY A CA 1
ATOM 1031 C C . GLY A 1 130 ? -4.317 8.223 20.110 1.00 85.94 130 GLY A C 1
ATOM 1032 O O . GLY A 1 130 ? -3.560 7.255 20.199 1.00 85.94 130 GLY A O 1
ATOM 1033 N N . GLY A 1 131 ? -4.191 9.157 19.167 1.00 88.00 131 GLY A N 1
ATOM 1034 C CA . GLY A 1 131 ? -3.257 9.082 18.040 1.00 88.00 131 GLY A CA 1
ATOM 1035 C C . GLY A 1 131 ? -3.880 8.422 16.812 1.00 88.00 131 GLY A C 1
ATOM 1036 O O . GLY A 1 131 ? -5.090 8.266 16.746 1.00 88.00 131 GLY A O 1
ATOM 1037 N N . ASN A 1 132 ? -3.066 8.027 15.836 1.00 91.00 132 ASN A N 1
ATOM 1038 C CA . ASN A 1 132 ? -3.532 7.479 14.565 1.00 91.00 132 ASN A CA 1
ATOM 1039 C C . ASN A 1 132 ? -3.453 5.936 14.543 1.00 91.00 132 ASN A C 1
ATOM 1041 O O . ASN A 1 132 ? -2.340 5.386 14.560 1.00 91.00 132 ASN A O 1
ATOM 1045 N N . PRO A 1 133 ? -4.590 5.216 14.447 1.00 93.12 133 PRO A N 1
ATOM 1046 C CA . PRO A 1 133 ? -4.622 3.751 14.436 1.00 93.12 133 PRO A CA 1
ATOM 1047 C C . PRO A 1 133 ? -3.754 3.101 13.344 1.00 93.12 133 PRO A C 1
ATOM 1049 O O . PRO A 1 133 ? -3.186 2.024 13.556 1.00 93.12 133 PRO A O 1
ATOM 1052 N N . SER A 1 134 ? -3.577 3.752 12.188 1.00 92.50 134 SER A N 1
ATOM 1053 C CA . SER A 1 134 ? -2.775 3.225 11.067 1.00 92.50 134 SER A CA 1
ATOM 1054 C C . S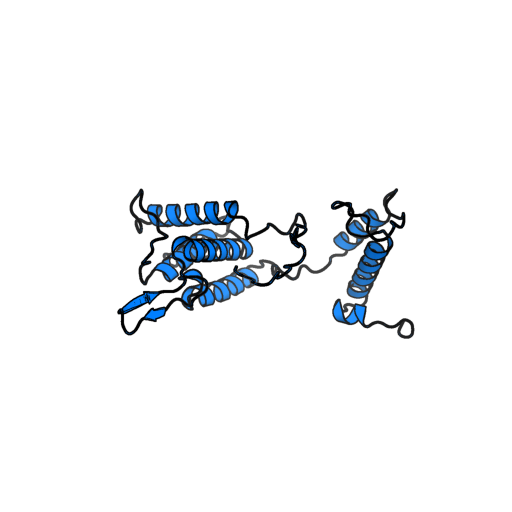ER A 1 134 ? -1.256 3.246 11.328 1.00 92.50 134 SER A C 1
ATOM 1056 O O . SER A 1 134 ? -0.472 2.556 10.654 1.00 92.50 134 SER A O 1
ATOM 1058 N N . VAL A 1 135 ? -0.824 4.043 12.310 1.00 91.31 135 VAL A N 1
ATOM 1059 C CA . VAL A 1 135 ? 0.569 4.185 12.770 1.00 91.31 135 VAL A CA 1
ATOM 1060 C C . VAL A 1 135 ? 0.826 3.296 13.997 1.00 91.31 135 VAL A C 1
ATOM 1062 O O . VAL A 1 135 ? 1.928 3.257 14.543 1.00 91.31 135 VAL A O 1
ATOM 1065 N N . SER A 1 136 ? -0.168 2.511 14.422 1.00 94.44 136 SER A N 1
ATOM 1066 C CA . SER A 1 136 ? -0.009 1.539 15.501 1.00 94.44 136 SER A CA 1
ATOM 1067 C C . SER A 1 136 ? 1.108 0.522 15.221 1.00 94.44 136 SER A C 1
ATOM 1069 O O . SER A 1 136 ? 1.492 0.226 14.076 1.00 94.44 136 SER A O 1
ATOM 1071 N N . ARG A 1 137 ? 1.626 -0.061 16.309 1.00 93.81 137 ARG A N 1
ATOM 1072 C CA . ARG A 1 137 ? 2.602 -1.156 16.237 1.00 93.81 137 ARG A CA 1
ATOM 1073 C C . ARG A 1 137 ? 2.022 -2.361 15.493 1.00 93.81 137 ARG A C 1
ATOM 1075 O O . ARG A 1 137 ? 2.728 -2.935 14.671 1.00 93.81 137 ARG A O 1
ATOM 1082 N N . LEU A 1 138 ? 0.751 -2.680 15.745 1.00 95.69 138 LEU A N 1
ATOM 1083 C CA . LEU A 1 138 ? 0.035 -3.797 15.130 1.00 95.69 138 LEU A CA 1
ATOM 1084 C C . LEU A 1 138 ? 0.025 -3.678 13.598 1.00 95.69 138 LEU A C 1
ATOM 1086 O O . LEU A 1 138 ? 0.536 -4.560 12.911 1.00 95.69 138 LEU A O 1
ATOM 1090 N N . VAL A 1 139 ? -0.459 -2.550 13.064 1.00 96.38 139 VAL A N 1
ATOM 1091 C CA . VAL A 1 139 ? -0.524 -2.312 11.611 1.00 96.38 139 VAL A CA 1
ATOM 1092 C C . VAL A 1 139 ? 0.875 -2.310 10.993 1.00 96.38 139 VAL A C 1
ATOM 1094 O O . VAL A 1 139 ? 1.094 -2.888 9.931 1.00 96.38 139 VAL A O 1
ATOM 1097 N N . SER A 1 140 ? 1.858 -1.706 11.666 1.00 95.31 140 SER A N 1
ATOM 1098 C CA . SER A 1 140 ? 3.240 -1.674 11.170 1.00 95.31 140 SER A CA 1
ATOM 1099 C C . SER A 1 140 ? 3.862 -3.072 11.083 1.00 95.31 140 SER A C 1
ATOM 1101 O O . SER A 1 140 ? 4.464 -3.411 10.064 1.00 95.31 140 SER A O 1
ATOM 1103 N N . GLN A 1 141 ? 3.691 -3.899 12.118 1.00 96.88 141 GLN A N 1
ATOM 1104 C CA . GLN A 1 141 ? 4.159 -5.288 12.130 1.00 96.88 141 GLN A CA 1
ATOM 1105 C C . GLN A 1 141 ? 3.456 -6.118 11.057 1.00 96.88 141 GLN A C 1
ATOM 1107 O O . GLN A 1 141 ? 4.115 -6.852 10.318 1.00 96.88 141 GLN A O 1
ATOM 1112 N N . TYR A 1 142 ? 2.140 -5.951 10.921 1.00 96.75 142 TYR A N 1
ATOM 1113 C CA . TYR A 1 142 ? 1.362 -6.626 9.892 1.00 96.75 142 TYR A CA 1
ATOM 1114 C C . TYR A 1 142 ? 1.860 -6.279 8.482 1.00 96.75 142 TYR A C 1
ATOM 1116 O O . TYR A 1 142 ? 2.124 -7.183 7.693 1.00 96.75 142 TYR A O 1
ATOM 1124 N N . MET A 1 143 ? 2.102 -4.999 8.182 1.00 96.75 143 MET A N 1
ATOM 1125 C CA . MET A 1 143 ? 2.631 -4.572 6.880 1.00 96.75 143 MET A CA 1
ATOM 1126 C C . MET A 1 143 ? 4.012 -5.160 6.565 1.00 96.75 143 MET A C 1
ATOM 1128 O O . MET A 1 143 ? 4.275 -5.518 5.417 1.00 96.75 143 MET A O 1
ATOM 1132 N N . VAL A 1 144 ? 4.901 -5.284 7.556 1.00 95.31 144 VAL A N 1
ATOM 1133 C CA . VAL A 1 144 ? 6.215 -5.927 7.366 1.00 95.31 144 VAL A CA 1
ATOM 1134 C C . VAL A 1 144 ? 6.049 -7.412 7.045 1.00 95.31 144 VAL A C 1
ATOM 1136 O O . VAL A 1 144 ? 6.676 -7.913 6.109 1.00 95.31 144 VAL A O 1
ATOM 1139 N N . SER A 1 145 ? 5.185 -8.111 7.780 1.00 95.06 145 SER A N 1
ATOM 1140 C CA . SER A 1 145 ? 4.886 -9.527 7.545 1.00 95.06 145 SER A CA 1
ATOM 1141 C C . SER A 1 145 ? 4.229 -9.755 6.183 1.00 95.06 145 SER A C 1
ATOM 1143 O O . SER A 1 145 ? 4.656 -10.639 5.441 1.00 95.06 145 SER A O 1
ATOM 1145 N N . LEU A 1 146 ? 3.261 -8.915 5.811 1.00 94.88 146 LEU A N 1
ATOM 1146 C CA . LEU A 1 146 ? 2.608 -8.949 4.504 1.00 94.88 146 LEU A CA 1
ATOM 1147 C C . LEU A 1 146 ? 3.628 -8.744 3.381 1.00 94.88 146 LEU A C 1
ATOM 1149 O O . LEU A 1 146 ? 3.646 -9.517 2.427 1.00 94.88 146 LEU A O 1
ATOM 1153 N N . LYS A 1 147 ? 4.537 -7.767 3.516 1.00 93.69 147 LYS A N 1
ATOM 1154 C CA . LYS A 1 147 ? 5.614 -7.539 2.541 1.00 93.69 147 LYS A CA 1
ATOM 1155 C C . LYS A 1 147 ? 6.452 -8.797 2.327 1.00 93.69 147 LYS A C 1
ATOM 1157 O O . LYS A 1 147 ? 6.720 -9.164 1.189 1.00 93.69 147 LYS A O 1
ATOM 1162 N N . ARG A 1 148 ? 6.854 -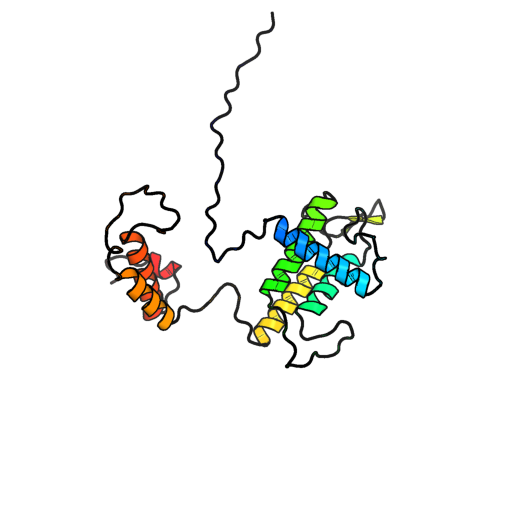9.466 3.413 1.00 92.44 148 ARG A N 1
ATOM 1163 C CA . ARG A 1 148 ? 7.644 -10.707 3.345 1.00 92.44 148 ARG A CA 1
ATOM 1164 C C . ARG A 1 148 ? 6.876 -11.825 2.641 1.00 92.44 148 ARG A C 1
ATOM 1166 O O . ARG A 1 148 ? 7.441 -12.457 1.755 1.00 92.44 148 ARG A O 1
ATOM 1173 N N . ARG A 1 149 ? 5.593 -12.024 2.974 1.00 92.00 149 ARG A N 1
ATOM 1174 C CA . ARG A 1 149 ? 4.729 -13.014 2.303 1.00 92.00 149 ARG A CA 1
ATOM 1175 C C . ARG A 1 149 ? 4.597 -12.737 0.806 1.00 92.00 149 ARG A C 1
ATOM 1177 O O . ARG A 1 149 ? 4.751 -13.651 0.007 1.00 92.00 149 ARG A O 1
ATOM 1184 N N . LYS A 1 150 ? 4.375 -11.478 0.420 1.00 91.19 150 LYS A N 1
ATOM 1185 C CA . LYS A 1 150 ? 4.259 -11.070 -0.987 1.00 91.19 150 LYS A CA 1
ATOM 1186 C C . LYS A 1 150 ? 5.543 -11.296 -1.776 1.00 91.19 150 LYS A C 1
ATOM 1188 O O . LYS A 1 150 ? 5.489 -11.855 -2.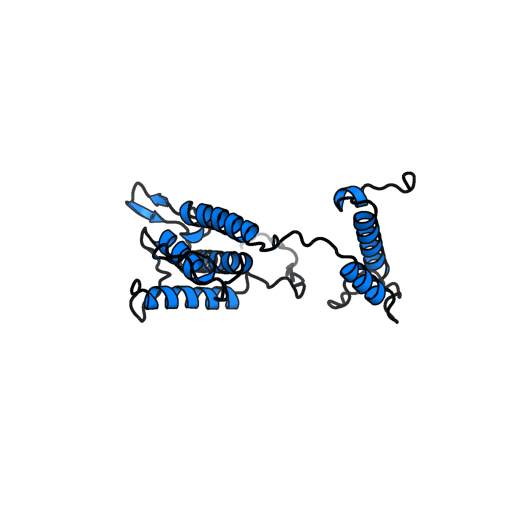865 1.00 91.19 150 LYS A O 1
ATOM 1193 N N . VAL A 1 151 ? 6.690 -10.937 -1.201 1.00 89.62 151 VAL A N 1
ATOM 1194 C CA . VAL A 1 151 ? 8.000 -11.208 -1.813 1.00 89.62 151 VAL A CA 1
ATOM 1195 C C . VAL A 1 151 ? 8.230 -12.712 -1.969 1.00 89.62 151 VAL A C 1
ATOM 1197 O O . VAL A 1 151 ? 8.670 -13.150 -3.026 1.00 89.62 151 VAL A O 1
ATOM 1200 N N . HIS A 1 152 ? 7.887 -13.515 -0.958 1.00 87.12 152 HIS A N 1
ATOM 1201 C CA . HIS A 1 152 ? 7.997 -14.973 -1.045 1.00 87.12 152 HIS A CA 1
ATOM 1202 C C . HIS A 1 152 ? 7.069 -15.573 -2.115 1.00 87.12 152 HIS A C 1
ATOM 1204 O O . HIS A 1 152 ? 7.448 -16.521 -2.791 1.00 87.12 152 HIS A O 1
ATOM 1210 N N . ALA A 1 153 ? 5.895 -14.975 -2.330 1.00 86.00 153 ALA A N 1
ATOM 1211 C CA . ALA A 1 153 ? 4.970 -15.329 -3.407 1.00 86.00 153 ALA A CA 1
ATOM 1212 C C . ALA A 1 153 ? 5.414 -14.836 -4.804 1.00 86.00 153 ALA A C 1
ATOM 1214 O O . ALA A 1 153 ? 4.653 -14.953 -5.761 1.00 86.00 153 ALA A O 1
ATOM 1215 N N . GLY A 1 154 ? 6.618 -14.267 -4.932 1.00 86.62 154 GLY A N 1
ATOM 1216 C CA . GLY A 1 154 ? 7.173 -13.801 -6.204 1.00 86.62 154 GLY A CA 1
ATOM 1217 C C . GLY A 1 154 ? 6.763 -12.381 -6.600 1.00 86.62 154 GLY A C 1
ATOM 1218 O O . GLY A 1 154 ? 7.063 -11.953 -7.714 1.00 86.62 154 GLY A O 1
ATOM 1219 N N . GLU A 1 155 ? 6.105 -11.616 -5.721 1.00 86.25 155 GLU A N 1
ATOM 1220 C CA . GLU A 1 155 ? 5.837 -10.206 -5.999 1.00 86.25 155 GLU A CA 1
ATOM 1221 C C . GLU A 1 155 ? 7.162 -9.429 -6.017 1.00 86.25 155 GLU A C 1
ATOM 1223 O O . GLU A 1 155 ? 7.872 -9.331 -5.013 1.00 86.25 155 GLU A O 1
ATOM 1228 N N . THR A 1 156 ? 7.504 -8.866 -7.177 1.00 72.31 156 THR A N 1
ATOM 1229 C CA . THR A 1 156 ? 8.733 -8.084 -7.347 1.00 72.31 156 THR A CA 1
ATOM 1230 C C . THR A 1 156 ? 8.740 -6.874 -6.420 1.00 72.31 156 THR A C 1
ATOM 1232 O O . THR A 1 156 ? 7.759 -6.129 -6.349 1.00 72.31 156 THR A O 1
ATOM 1235 N N . ALA A 1 157 ? 9.864 -6.639 -5.739 1.00 62.94 157 ALA A N 1
ATOM 1236 C CA . ALA A 1 157 ? 10.025 -5.502 -4.844 1.00 62.94 157 ALA A CA 1
ATOM 1237 C C . ALA A 1 157 ? 9.723 -4.175 -5.568 1.00 62.94 157 ALA A C 1
ATOM 1239 O O . ALA A 1 157 ? 10.321 -3.851 -6.592 1.00 62.94 157 ALA A O 1
ATOM 1240 N N . CYS A 1 158 ? 8.809 -3.386 -4.998 1.00 57.62 158 CYS A N 1
ATOM 1241 C CA . CYS A 1 158 ? 8.237 -2.192 -5.627 1.00 57.62 158 CYS A CA 1
ATOM 1242 C C . CYS A 1 158 ? 9.261 -1.085 -5.973 1.00 57.62 158 CYS A C 1
ATOM 1244 O O . CYS A 1 158 ? 8.943 -0.193 -6.752 1.00 57.62 158 CYS A O 1
ATOM 1246 N N . SER A 1 159 ? 10.469 -1.119 -5.399 1.00 58.09 159 SER A N 1
ATOM 1247 C CA . SER A 1 159 ? 11.481 -0.057 -5.510 1.00 58.09 159 SER A CA 1
ATOM 1248 C C . SER A 1 159 ? 12.736 -0.435 -6.301 1.00 58.09 159 SER A C 1
ATOM 1250 O O . SER A 1 159 ? 13.604 0.411 -6.474 1.00 58.09 159 SER A O 1
ATOM 1252 N N . ALA A 1 160 ? 12.864 -1.681 -6.760 1.00 54.69 160 ALA A N 1
ATOM 1253 C CA . ALA A 1 160 ? 14.065 -2.148 -7.449 1.00 54.69 160 ALA A CA 1
ATOM 1254 C C . ALA A 1 160 ? 13.669 -3.050 -8.618 1.00 54.69 160 ALA A C 1
ATOM 1256 O O . ALA A 1 160 ? 13.762 -4.274 -8.548 1.00 54.69 160 ALA A O 1
ATOM 1257 N N . ARG A 1 161 ? 13.178 -2.440 -9.700 1.00 61.94 161 ARG A N 1
ATOM 1258 C CA . ARG A 1 161 ? 13.134 -3.143 -10.982 1.00 61.94 161 ARG A CA 1
ATOM 1259 C C . ARG A 1 161 ? 14.556 -3.202 -11.516 1.00 61.94 161 ARG A C 1
ATOM 1261 O O . ARG A 1 161 ? 15.178 -2.158 -11.697 1.00 61.94 161 ARG A O 1
ATOM 1268 N N . ALA A 1 162 ? 15.055 -4.412 -11.747 1.00 71.25 162 ALA A N 1
ATOM 1269 C CA . ALA A 1 162 ? 16.289 -4.588 -12.493 1.00 71.25 162 ALA A CA 1
ATOM 1270 C C . ALA A 1 162 ? 16.111 -3.968 -13.884 1.00 71.25 162 ALA A C 1
ATOM 1272 O O . ALA A 1 162 ? 15.075 -4.157 -14.530 1.00 71.25 162 ALA A O 1
ATOM 1273 N N . ILE A 1 163 ? 17.108 -3.207 -14.327 1.00 80.38 163 ILE A N 1
ATOM 1274 C CA . ILE A 1 163 ? 17.169 -2.741 -15.710 1.00 80.38 163 ILE A CA 1
ATOM 1275 C C . ILE A 1 163 ? 17.315 -3.983 -16.587 1.00 80.38 163 ILE A C 1
ATOM 1277 O O . ILE A 1 163 ? 18.156 -4.837 -16.319 1.00 80.38 163 ILE A O 1
ATOM 1281 N N . THR A 1 164 ? 16.467 -4.103 -17.605 1.00 85.44 164 THR A N 1
ATOM 1282 C CA . THR A 1 164 ? 16.514 -5.218 -18.559 1.00 85.44 164 THR A CA 1
ATOM 1283 C C . THR A 1 164 ? 17.120 -4.760 -19.887 1.00 85.44 164 THR A C 1
ATOM 1285 O O . THR A 1 164 ? 17.009 -3.576 -20.222 1.00 85.44 164 THR A O 1
ATOM 1288 N N . PRO A 1 165 ? 17.694 -5.676 -20.692 1.00 87.88 165 PRO A N 1
ATOM 1289 C CA . PRO A 1 165 ? 18.161 -5.354 -22.042 1.00 87.88 165 PRO A CA 1
ATOM 1290 C C . PRO A 1 165 ? 17.084 -4.680 -22.905 1.00 87.88 165 PRO A C 1
ATOM 1292 O O . PRO A 1 165 ? 17.353 -3.665 -23.538 1.00 87.88 165 PRO A O 1
ATOM 1295 N N . ALA A 1 166 ? 15.839 -5.167 -22.844 1.00 89.31 166 ALA A N 1
ATOM 1296 C CA . ALA A 1 166 ? 14.714 -4.600 -23.593 1.00 89.31 166 ALA A CA 1
ATOM 1297 C C . ALA A 1 166 ? 14.389 -3.149 -23.180 1.00 89.31 166 ALA A C 1
ATOM 1299 O O . ALA A 1 166 ? 14.013 -2.318 -24.010 1.00 89.31 166 ALA A O 1
ATOM 1300 N N . MET A 1 167 ? 14.558 -2.809 -21.895 1.00 86.62 167 MET A N 1
ATOM 1301 C CA . MET A 1 167 ? 14.416 -1.424 -21.432 1.00 86.62 167 MET A CA 1
ATOM 1302 C C . MET A 1 167 ? 15.523 -0.532 -22.000 1.00 86.62 167 MET A C 1
ATOM 1304 O O . MET A 1 167 ? 15.229 0.581 -22.429 1.00 86.62 167 MET A O 1
ATOM 1308 N N . LEU A 1 168 ? 16.771 -1.012 -22.041 1.00 91.31 168 LEU A N 1
ATOM 1309 C CA . LEU A 1 168 ? 17.893 -0.269 -22.630 1.00 91.31 168 LEU A CA 1
ATOM 1310 C C . LEU A 1 168 ? 17.705 -0.052 -24.134 1.00 91.31 168 LEU A C 1
ATOM 1312 O O . LEU A 1 168 ? 17.923 1.057 -24.612 1.00 91.31 168 LEU A O 1
ATOM 1316 N N . GLU A 1 169 ? 17.231 -1.063 -24.857 1.00 92.25 169 GLU A N 1
ATOM 1317 C CA . GLU A 1 169 ? 16.884 -0.966 -26.279 1.00 92.25 169 GLU A CA 1
ATOM 1318 C C . GLU A 1 169 ? 15.771 0.067 -26.518 1.00 92.25 169 GLU A C 1
ATOM 1320 O O . GLU A 1 169 ? 15.886 0.945 -27.375 1.00 92.25 169 GLU A O 1
ATOM 1325 N N . THR A 1 170 ? 14.728 0.052 -25.683 1.00 89.69 170 THR A N 1
ATOM 1326 C CA . THR A 1 170 ? 13.650 1.051 -25.743 1.00 89.69 170 THR A CA 1
ATOM 1327 C C . THR A 1 170 ? 14.189 2.468 -25.521 1.00 89.69 170 THR A C 1
ATOM 1329 O O . THR A 1 170 ? 13.815 3.396 -26.243 1.00 89.69 170 THR A O 1
ATOM 1332 N N . ILE A 1 171 ? 15.092 2.654 -24.549 1.00 88.31 171 ILE A N 1
ATOM 1333 C CA . ILE A 1 171 ? 15.726 3.954 -24.281 1.00 88.31 171 ILE A CA 1
ATOM 1334 C C . ILE A 1 171 ? 16.627 4.372 -25.454 1.00 88.31 171 ILE A C 1
ATOM 1336 O O . ILE A 1 171 ? 16.613 5.540 -25.847 1.00 88.31 171 ILE A O 1
ATOM 1340 N N . TYR A 1 172 ? 17.365 3.432 -26.049 1.00 89.69 172 TYR A N 1
ATOM 1341 C CA . TYR A 1 172 ? 18.213 3.674 -27.215 1.00 89.69 172 TYR A CA 1
ATOM 1342 C C . TYR A 1 172 ? 17.398 4.197 -28.403 1.00 89.69 172 TYR A C 1
ATOM 1344 O O . TYR A 1 172 ? 17.701 5.268 -28.934 1.00 89.69 172 TYR A O 1
ATOM 1352 N N . HIS A 1 173 ? 16.324 3.501 -28.785 1.00 90.25 173 HIS A N 1
ATOM 1353 C CA . HIS A 1 173 ? 15.447 3.951 -29.869 1.00 90.25 173 HIS A CA 1
ATOM 1354 C C . HIS A 1 173 ? 14.773 5.282 -29.538 1.00 90.25 173 HIS A C 1
ATOM 1356 O O . HIS A 1 173 ? 14.678 6.164 -30.391 1.00 90.25 173 HIS A O 1
ATOM 1362 N N . TYR A 1 174 ? 14.354 5.473 -28.284 1.00 86.25 174 TYR A N 1
ATOM 1363 C CA . TYR A 1 174 ? 13.763 6.732 -27.842 1.00 86.25 174 TYR A CA 1
ATOM 1364 C C . TYR A 1 174 ? 14.723 7.921 -28.000 1.00 86.25 174 TYR A C 1
ATOM 1366 O O . TYR A 1 174 ? 14.282 9.003 -28.403 1.00 86.25 174 TYR A O 1
ATOM 1374 N N . ASN A 1 175 ? 16.007 7.737 -27.684 1.00 84.50 175 ASN A N 1
ATOM 1375 C CA . ASN A 1 175 ? 17.028 8.783 -27.759 1.00 84.50 175 ASN A CA 1
ATOM 1376 C C . ASN A 1 175 ? 17.486 9.076 -29.193 1.00 84.50 175 ASN A C 1
ATOM 1378 O O . ASN A 1 175 ? 17.768 10.236 -29.494 1.00 84.50 175 ASN A O 1
ATOM 1382 N N . ASN A 1 176 ? 17.515 8.060 -30.059 1.00 84.62 176 ASN A N 1
ATOM 1383 C CA . ASN A 1 176 ? 17.947 8.184 -31.455 1.00 84.62 176 ASN A CA 1
ATOM 1384 C C . ASN A 1 176 ? 16.819 8.530 -32.439 1.00 84.62 176 ASN A C 1
ATOM 1386 O O . ASN A 1 176 ? 17.088 8.716 -33.620 1.00 84.62 176 ASN A O 1
ATOM 1390 N N . ALA A 1 177 ? 15.568 8.634 -31.983 1.00 84.31 177 ALA A N 1
ATOM 1391 C CA . ALA A 1 177 ? 14.465 9.081 -32.828 1.00 84.31 177 ALA A CA 1
ATOM 1392 C C . ALA A 1 177 ? 14.639 10.544 -33.292 1.00 84.31 177 ALA A C 1
ATOM 1394 O O . ALA A 1 177 ? 15.158 11.398 -32.560 1.00 84.31 177 ALA A O 1
ATOM 1395 N N . ASP A 1 178 ? 14.144 10.839 -34.494 1.00 74.12 178 ASP A N 1
ATOM 1396 C CA . ASP A 1 178 ? 14.310 12.137 -35.147 1.00 74.12 178 ASP A CA 1
ATOM 1397 C C . ASP A 1 178 ? 13.811 13.313 -34.290 1.00 74.12 178 ASP A C 1
ATOM 1399 O O . ASP A 1 178 ? 12.789 13.254 -33.600 1.00 74.12 178 ASP A O 1
ATOM 1403 N N . GLY A 1 179 ? 14.571 14.412 -34.308 1.00 72.12 179 GLY A N 1
ATOM 1404 C CA . GLY A 1 179 ? 14.244 15.641 -33.575 1.00 72.12 179 GLY A CA 1
ATOM 1405 C C . GLY A 1 179 ? 14.525 15.599 -32.066 1.00 72.12 179 GLY A C 1
ATOM 1406 O O . GLY A 1 179 ? 14.186 16.552 -31.358 1.00 72.12 179 GLY A O 1
ATOM 1407 N N . ARG A 1 180 ? 15.150 14.528 -31.549 1.00 71.69 180 ARG A N 1
ATOM 1408 C CA . ARG A 1 180 ? 15.486 14.382 -30.118 1.00 71.69 180 ARG A CA 1
ATOM 1409 C C . ARG A 1 180 ? 16.965 14.532 -29.784 1.00 71.69 180 ARG A C 1
ATOM 1411 O O . ARG A 1 180 ? 17.282 14.649 -28.603 1.00 71.69 180 ARG A O 1
ATOM 1418 N N . THR A 1 181 ? 17.849 14.610 -30.768 1.00 68.81 181 THR A N 1
ATOM 1419 C CA . THR A 1 181 ? 19.286 14.886 -30.584 1.00 68.81 181 THR A CA 1
ATOM 1420 C C . THR A 1 181 ? 19.596 16.380 -30.450 1.00 68.81 181 THR A C 1
ATOM 1422 O O . THR A 1 181 ? 20.686 16.753 -30.021 1.00 68.81 181 THR A O 1
ATOM 1425 N N . THR A 1 182 ? 18.630 17.256 -30.750 1.00 69.00 182 THR A N 1
ATOM 1426 C CA . THR A 1 182 ? 18.806 18.710 -30.656 1.00 69.00 182 THR A CA 1
ATOM 1427 C C . THR A 1 182 ? 19.057 19.134 -29.209 1.00 69.00 182 THR A C 1
ATOM 1429 O O . THR A 1 182 ? 18.218 18.905 -28.327 1.00 69.00 182 THR A O 1
ATOM 1432 N N . VAL A 1 183 ? 20.200 19.772 -28.962 1.00 67.62 183 VAL A N 1
ATOM 1433 C CA . VAL A 1 183 ? 20.526 20.365 -27.662 1.00 67.62 183 VAL A CA 1
ATOM 1434 C C . VAL A 1 183 ? 19.582 21.540 -27.424 1.00 67.62 183 VAL A C 1
ATOM 1436 O O . VAL A 1 183 ? 19.561 22.492 -28.196 1.00 67.62 183 VAL A O 1
ATOM 1439 N N . GLN A 1 184 ? 18.780 21.453 -26.366 1.00 65.62 184 GLN A N 1
ATOM 1440 C CA . GLN A 1 184 ? 17.900 22.542 -25.953 1.00 65.62 184 GLN A CA 1
ATOM 1441 C C . GLN A 1 184 ? 18.664 23.494 -25.022 1.00 65.62 184 GLN A C 1
ATOM 1443 O O . GLN A 1 184 ? 19.477 23.018 -24.220 1.00 65.62 184 GLN A O 1
ATOM 1448 N N . PRO A 1 185 ? 18.421 24.813 -25.102 1.00 62.66 185 PRO A N 1
ATOM 1449 C CA . PRO A 1 185 ? 18.997 25.768 -24.169 1.00 62.66 185 PRO A CA 1
ATOM 1450 C C . PRO A 1 185 ? 18.496 25.516 -22.740 1.00 62.66 185 PRO A C 1
ATOM 1452 O O . PRO A 1 185 ? 17.374 25.053 -22.509 1.00 62.66 185 PRO A O 1
ATOM 1455 N N . PHE A 1 186 ? 19.364 25.812 -21.775 1.00 56.38 186 PHE A N 1
ATOM 1456 C CA . PHE A 1 186 ? 19.079 25.675 -20.350 1.00 56.38 186 PHE A CA 1
ATOM 1457 C C . PHE A 1 186 ? 17.867 26.546 -19.968 1.00 56.38 186 PHE A C 1
ATOM 1459 O O . PHE A 1 186 ? 17.828 27.723 -20.313 1.00 56.38 186 PHE A O 1
ATOM 1466 N N . GLY A 1 187 ? 16.867 25.971 -19.289 1.00 58.47 187 GLY A N 1
ATOM 1467 C CA . GLY A 1 187 ? 15.657 26.692 -18.859 1.00 58.47 187 GLY A CA 1
ATOM 1468 C C . GLY A 1 187 ? 14.415 26.550 -19.754 1.00 58.47 187 GLY A C 1
ATOM 1469 O O . GLY A 1 187 ? 13.390 27.149 -19.446 1.00 58.47 187 GLY A O 1
ATOM 1470 N N . SER A 1 188 ? 14.448 25.739 -20.820 1.00 58.97 188 SER A N 1
ATOM 1471 C CA . SER A 1 188 ? 13.233 25.370 -21.573 1.00 58.97 188 SER A CA 1
ATOM 1472 C C . SER A 1 188 ? 12.289 24.530 -20.691 1.00 58.97 188 SER A C 1
ATOM 1474 O O . SER A 1 188 ? 12.452 23.315 -20.574 1.00 58.97 188 SER A O 1
ATOM 1476 N N . THR A 1 189 ? 11.271 25.157 -20.103 1.00 55.16 189 THR A N 1
ATOM 1477 C CA . THR A 1 189 ? 10.257 24.556 -19.210 1.00 55.16 189 THR A CA 1
ATOM 1478 C C . THR A 1 189 ? 9.164 23.770 -19.946 1.00 55.16 189 THR A C 1
ATOM 1480 O O . THR A 1 189 ? 8.005 23.739 -19.532 1.00 55.16 189 THR A O 1
ATOM 1483 N N . ASN A 1 190 ? 9.507 23.083 -21.036 1.00 59.78 190 ASN A N 1
ATOM 1484 C CA . ASN A 1 190 ? 8.576 22.150 -21.661 1.00 59.78 190 ASN A CA 1
ATOM 1485 C C . ASN A 1 190 ? 8.440 20.905 -20.771 1.00 59.78 190 ASN A C 1
ATOM 1487 O O . ASN A 1 190 ? 9.259 19.993 -20.845 1.00 59.78 190 ASN A O 1
ATOM 1491 N N . LEU A 1 191 ? 7.379 20.863 -19.957 1.00 54.53 191 LEU A N 1
ATOM 1492 C CA . LEU A 1 191 ? 7.033 19.778 -19.019 1.00 54.53 191 LEU A CA 1
ATOM 1493 C C . LEU A 1 191 ? 7.037 18.367 -19.650 1.00 54.53 191 LEU A C 1
ATOM 1495 O O . LEU A 1 191 ? 7.194 17.382 -18.936 1.00 54.53 191 LEU A O 1
ATOM 1499 N N . GLY A 1 192 ? 6.894 18.258 -20.977 1.00 57.12 192 GLY A N 1
ATOM 1500 C CA . GLY A 1 192 ? 6.934 16.991 -21.723 1.00 57.12 192 GLY A CA 1
ATOM 1501 C C . GLY A 1 192 ? 8.310 16.572 -22.267 1.00 57.12 192 GLY A C 1
ATOM 1502 O O . GLY A 1 192 ? 8.431 15.483 -22.823 1.00 57.12 192 GLY A O 1
ATOM 1503 N N . ARG A 1 193 ? 9.352 17.405 -22.146 1.00 61.19 193 ARG A N 1
ATOM 1504 C CA . ARG A 1 193 ? 10.724 17.092 -22.584 1.00 61.19 193 ARG A CA 1
ATOM 1505 C C . ARG A 1 193 ? 11.644 17.127 -21.369 1.00 61.19 193 ARG A C 1
ATOM 1507 O O . ARG A 1 193 ? 12.286 18.138 -21.106 1.00 61.19 193 ARG A O 1
ATOM 1514 N N . TRP A 1 194 ? 11.660 16.021 -20.622 1.00 57.84 194 TRP A N 1
ATOM 1515 C CA . TRP A 1 194 ? 12.548 15.824 -19.476 1.00 57.84 194 TRP A CA 1
ATOM 1516 C C . TRP A 1 194 ? 14.006 15.966 -19.919 1.00 57.84 194 TRP A C 1
ATOM 1518 O O . TRP A 1 194 ? 14.544 15.066 -20.558 1.00 57.84 194 TRP A O 1
ATOM 1528 N N . GLU A 1 195 ? 14.562 17.140 -19.620 1.00 60.03 195 GLU A N 1
ATOM 1529 C CA . GLU A 1 195 ? 15.919 17.612 -19.889 1.00 60.03 195 GLU A CA 1
ATOM 1530 C C . GLU A 1 195 ? 16.408 17.478 -21.356 1.00 60.03 195 GLU A C 1
ATOM 1532 O O . GLU A 1 195 ? 15.987 16.648 -22.167 1.00 60.03 195 GLU A O 1
ATOM 1537 N N . GLY A 1 196 ? 17.290 18.389 -21.773 1.00 72.56 196 GLY A N 1
ATOM 1538 C CA . GLY A 1 196 ? 17.809 18.413 -23.145 1.00 72.56 196 GLY A CA 1
ATOM 1539 C C . GLY A 1 196 ? 18.494 17.097 -23.555 1.00 72.56 196 GLY A C 1
ATOM 1540 O O . GLY A 1 196 ? 18.781 16.233 -22.729 1.00 72.56 196 GLY A O 1
ATOM 1541 N N . ALA A 1 197 ? 18.807 16.942 -24.848 1.00 77.88 197 ALA A N 1
ATOM 1542 C CA . ALA A 1 197 ? 19.463 15.738 -25.384 1.00 77.88 197 ALA A CA 1
ATOM 1543 C C . ALA A 1 197 ? 20.701 15.285 -24.579 1.00 77.88 197 ALA A C 1
ATOM 1545 O O . ALA A 1 197 ? 20.895 14.093 -24.374 1.00 77.88 197 ALA A O 1
ATOM 1546 N N . ARG A 1 198 ? 21.492 16.232 -24.055 1.00 78.31 198 ARG A N 1
ATOM 1547 C CA . ARG A 1 198 ? 22.710 15.952 -23.276 1.00 78.31 198 ARG A CA 1
ATOM 1548 C C . ARG A 1 198 ? 22.450 15.177 -21.985 1.00 78.31 198 ARG A C 1
ATOM 1550 O O . ARG A 1 198 ? 23.130 14.190 -21.744 1.00 78.31 198 ARG A O 1
ATOM 1557 N N . ALA A 1 199 ? 21.478 15.598 -21.180 1.00 80.94 199 ALA A N 1
ATOM 1558 C CA . ALA A 1 199 ? 21.185 14.937 -19.910 1.00 80.94 199 ALA A CA 1
ATOM 1559 C C . ALA A 1 199 ? 20.613 13.531 -20.133 1.00 80.94 199 ALA A C 1
ATOM 1561 O O . ALA A 1 199 ? 21.041 12.575 -19.496 1.00 80.94 199 ALA A O 1
ATOM 1562 N N . ARG A 1 200 ? 19.727 13.379 -21.126 1.00 82.88 200 ARG A N 1
ATOM 1563 C CA . ARG A 1 200 ? 19.172 12.069 -21.500 1.00 82.88 200 ARG A CA 1
ATOM 1564 C C . ARG A 1 200 ? 20.244 11.092 -21.976 1.00 82.88 200 ARG A C 1
ATOM 1566 O O . ARG A 1 200 ? 20.216 9.931 -21.576 1.00 82.88 200 ARG A O 1
ATOM 1573 N N . LEU A 1 201 ? 21.190 11.557 -22.794 1.00 85.50 201 LEU A N 1
ATOM 1574 C CA . LEU A 1 201 ? 22.321 10.741 -23.239 1.00 85.50 201 LEU A CA 1
ATOM 1575 C C . LEU A 1 201 ? 23.263 10.405 -22.079 1.00 85.50 201 LEU A C 1
ATOM 1577 O O . LEU A 1 201 ? 23.659 9.254 -21.960 1.00 85.50 201 LEU A O 1
ATOM 1581 N N . LEU A 1 202 ? 23.553 11.359 -21.188 1.00 86.44 202 LEU A N 1
ATOM 1582 C CA . LEU A 1 202 ? 24.355 11.114 -19.985 1.00 86.44 202 LEU A CA 1
ATOM 1583 C C . LEU A 1 202 ? 23.721 10.030 -19.097 1.00 86.44 202 LEU A C 1
ATOM 1585 O O . LEU A 1 202 ? 24.393 9.069 -18.730 1.00 86.44 202 LEU A O 1
ATOM 1589 N N . CYS A 1 203 ? 22.424 10.147 -18.793 1.00 87.25 203 CYS A N 1
ATOM 1590 C CA . CYS A 1 203 ? 21.694 9.138 -18.027 1.00 87.25 203 CYS A CA 1
ATOM 1591 C C . CYS A 1 203 ? 21.713 7.778 -18.730 1.00 87.25 203 CYS A C 1
ATOM 1593 O O . CYS A 1 203 ? 21.924 6.760 -18.080 1.00 87.25 203 CYS A O 1
ATOM 1595 N N . PHE A 1 204 ? 21.521 7.746 -20.052 1.00 89.62 204 PHE A N 1
ATOM 1596 C CA . PHE A 1 204 ? 21.573 6.501 -20.815 1.00 89.62 204 PHE A CA 1
ATOM 1597 C C . PHE A 1 204 ? 22.957 5.842 -20.761 1.00 89.62 204 PHE A C 1
ATOM 1599 O O . PHE A 1 204 ? 23.037 4.645 -20.494 1.00 89.62 204 PHE A O 1
ATOM 1606 N N . THR A 1 205 ? 24.039 6.608 -20.922 1.00 90.12 205 THR A N 1
ATOM 1607 C CA . THR A 1 205 ? 25.412 6.106 -20.764 1.00 90.12 205 THR A CA 1
ATOM 1608 C C . THR A 1 205 ? 25.653 5.575 -19.352 1.00 90.12 205 THR A C 1
ATOM 1610 O O . THR A 1 205 ? 26.211 4.492 -19.199 1.00 90.12 205 THR A O 1
ATOM 1613 N N . ALA A 1 206 ? 25.182 6.280 -18.319 1.00 90.12 206 ALA A N 1
ATOM 1614 C CA . ALA A 1 206 ? 25.301 5.820 -16.938 1.00 90.12 206 ALA A CA 1
ATOM 1615 C C . ALA A 1 206 ? 24.546 4.499 -16.703 1.00 90.12 206 ALA A C 1
ATOM 1617 O O . ALA A 1 206 ? 25.071 3.595 -16.057 1.00 90.12 206 ALA A O 1
ATOM 1618 N N . TYR A 1 207 ? 23.343 4.350 -17.269 1.00 90.19 207 TYR A N 1
ATOM 1619 C CA . TYR A 1 207 ? 22.589 3.097 -17.196 1.00 90.19 207 TYR A CA 1
ATOM 1620 C C . TYR A 1 207 ? 23.257 1.956 -17.964 1.00 90.19 207 TYR A C 1
ATOM 1622 O O . TYR A 1 207 ? 23.230 0.824 -17.485 1.00 90.19 207 TYR A O 1
ATOM 1630 N N . LEU A 1 208 ? 23.868 2.238 -19.117 1.00 91.44 208 LEU A N 1
ATOM 1631 C CA . LEU A 1 208 ? 24.644 1.249 -19.862 1.00 91.44 208 LEU A CA 1
ATOM 1632 C C . LEU A 1 208 ? 25.852 0.775 -19.056 1.00 91.44 208 LEU A C 1
ATOM 1634 O O . LEU A 1 208 ? 25.999 -0.428 -18.887 1.00 91.44 208 LEU A O 1
ATOM 1638 N N . LEU A 1 209 ? 26.650 1.691 -18.499 1.00 90.94 209 LEU A N 1
ATOM 1639 C CA . LEU A 1 209 ? 27.808 1.348 -17.668 1.00 90.94 209 LEU A CA 1
ATOM 1640 C C . LEU A 1 209 ? 27.405 0.554 -16.421 1.00 90.94 209 LEU A C 1
ATOM 1642 O O . LEU A 1 209 ? 28.017 -0.468 -16.123 1.00 90.94 209 LEU A O 1
ATOM 1646 N N . ALA A 1 210 ? 26.341 0.975 -15.727 1.00 90.12 210 ALA A N 1
ATOM 1647 C CA . ALA A 1 210 ? 25.789 0.228 -14.596 1.00 90.12 210 ALA A CA 1
ATOM 1648 C C . ALA A 1 210 ? 25.412 -1.205 -15.004 1.00 90.12 210 ALA A C 1
ATOM 1650 O O . ALA A 1 210 ? 25.710 -2.161 -14.292 1.00 90.12 210 ALA A O 1
ATOM 1651 N N . PHE A 1 211 ? 24.778 -1.362 -16.169 1.00 89.25 211 PHE A N 1
ATOM 1652 C CA . PHE A 1 211 ? 24.308 -2.653 -16.662 1.00 89.25 211 PHE A CA 1
ATOM 1653 C C . PHE A 1 211 ? 25.447 -3.563 -17.147 1.00 89.25 211 PHE A C 1
ATOM 1655 O O . PHE A 1 211 ? 25.452 -4.747 -16.821 1.00 89.25 211 PHE A O 1
ATOM 1662 N N . THR A 1 212 ? 26.418 -3.037 -17.899 1.00 91.44 212 THR A N 1
ATOM 1663 C CA . THR A 1 212 ? 27.530 -3.825 -18.459 1.00 91.44 212 THR A CA 1
ATOM 1664 C C . THR A 1 212 ? 28.582 -4.170 -17.417 1.00 91.44 212 THR A C 1
ATOM 1666 O O . THR A 1 212 ? 29.132 -5.266 -17.451 1.00 91.44 212 THR A O 1
ATOM 1669 N N . CYS A 1 213 ? 28.856 -3.251 -16.489 1.00 90.56 213 CYS A N 1
ATOM 1670 C CA . CYS A 1 213 ? 29.879 -3.429 -15.459 1.00 90.56 213 CYS A CA 1
ATOM 1671 C C . CYS A 1 213 ? 29.306 -3.970 -14.139 1.00 90.56 213 CYS A C 1
ATOM 1673 O O . CYS A 1 213 ? 30.057 -4.153 -13.187 1.00 90.56 213 CYS A O 1
ATOM 1675 N N . LEU A 1 214 ? 27.990 -4.221 -14.077 1.00 88.12 214 LEU A N 1
ATOM 1676 C CA . LEU A 1 214 ? 27.267 -4.655 -12.873 1.00 88.12 214 LEU A CA 1
ATOM 1677 C C . LEU A 1 214 ? 27.469 -3.714 -11.670 1.00 88.12 214 LEU A C 1
ATOM 1679 O O . LEU A 1 214 ? 27.443 -4.149 -10.518 1.00 88.12 214 LEU A O 1
ATOM 1683 N N . LEU A 1 215 ? 27.650 -2.422 -11.952 1.00 86.00 215 LEU A N 1
ATOM 1684 C CA . LEU A 1 215 ? 27.861 -1.377 -10.955 1.00 86.00 215 LEU A CA 1
ATOM 1685 C C . LEU A 1 215 ? 26.528 -0.810 -10.470 1.00 86.00 215 LEU A C 1
ATOM 1687 O O . LEU A 1 215 ? 25.552 -0.697 -11.221 1.00 86.00 215 LEU A O 1
ATOM 1691 N N . ARG A 1 216 ? 26.490 -0.382 -9.211 1.00 83.31 216 ARG A N 1
ATOM 1692 C CA . ARG A 1 216 ? 25.402 0.464 -8.717 1.00 83.31 216 ARG A CA 1
ATOM 1693 C C . ARG A 1 216 ? 25.536 1.88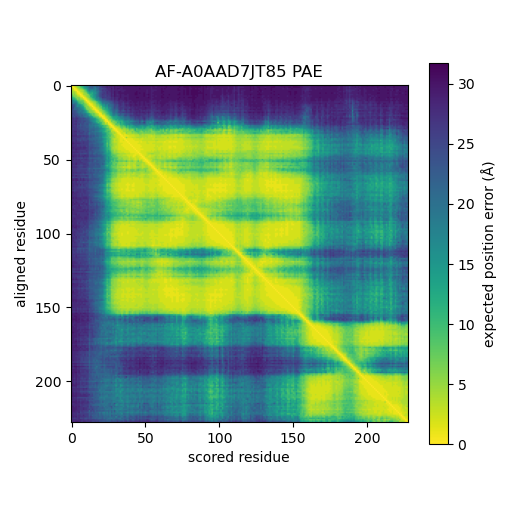3 -9.277 1.00 83.31 216 ARG A C 1
ATOM 1695 O O . ARG A 1 216 ? 26.610 2.327 -9.671 1.00 83.31 216 ARG A O 1
ATOM 1702 N N . VAL A 1 217 ? 24.433 2.630 -9.303 1.00 83.12 217 VAL A N 1
ATOM 1703 C CA . VAL A 1 217 ? 24.413 3.991 -9.877 1.00 83.12 217 VAL A CA 1
ATOM 1704 C C . VAL A 1 217 ? 25.360 4.944 -9.133 1.00 83.12 217 VAL A C 1
ATOM 1706 O O . VAL A 1 217 ? 25.987 5.794 -9.756 1.00 83.12 217 VAL A O 1
ATOM 1709 N N . ASP A 1 218 ? 25.498 4.788 -7.819 1.00 85.69 218 ASP A N 1
ATOM 1710 C CA . ASP A 1 218 ? 26.437 5.544 -6.987 1.00 85.69 218 ASP A CA 1
ATOM 1711 C C . ASP A 1 218 ? 27.907 5.260 -7.317 1.00 85.69 218 ASP A C 1
ATOM 1713 O O . ASP A 1 218 ? 28.734 6.161 -7.193 1.00 85.69 218 ASP A O 1
ATOM 1717 N N . GLU A 1 219 ? 28.227 4.052 -7.780 1.00 88.00 219 GLU A N 1
ATOM 1718 C CA . GLU A 1 219 ? 29.570 3.677 -8.237 1.00 88.00 219 GLU A CA 1
ATOM 1719 C C . GLU A 1 219 ? 29.849 4.267 -9.627 1.00 88.00 219 GLU A C 1
ATOM 1721 O O . GLU A 1 219 ? 30.915 4.829 -9.857 1.00 88.00 219 GLU A O 1
ATOM 1726 N N . VAL A 1 220 ? 28.862 4.248 -10.532 1.00 89.88 220 VAL A N 1
ATOM 1727 C CA . VAL A 1 220 ? 28.998 4.832 -11.881 1.00 89.88 220 VAL A CA 1
ATOM 1728 C C . VAL A 1 220 ? 29.282 6.335 -11.838 1.00 89.88 220 VAL A C 1
ATOM 1730 O O . VAL A 1 220 ? 30.082 6.832 -12.625 1.00 89.88 220 VAL A O 1
ATOM 1733 N N . ILE A 1 221 ? 28.660 7.071 -10.913 1.00 89.00 221 ILE A N 1
ATOM 1734 C CA . ILE A 1 221 ? 28.881 8.521 -10.768 1.00 89.00 221 ILE A CA 1
ATOM 1735 C C . ILE A 1 221 ? 30.299 8.833 -10.256 1.00 89.00 221 ILE A C 1
ATOM 1737 O O . ILE A 1 221 ? 30.799 9.937 -10.466 1.00 89.00 221 ILE A O 1
ATOM 1741 N N . GLN A 1 222 ? 30.956 7.877 -9.596 1.00 91.19 222 GLN A N 1
ATOM 1742 C CA . GLN A 1 222 ? 32.312 8.051 -9.077 1.00 91.19 222 GLN A CA 1
ATOM 1743 C C . GLN A 1 222 ? 33.398 7.804 -10.130 1.00 91.19 222 GLN A C 1
ATOM 1745 O O . GLN A 1 222 ? 34.539 8.193 -9.881 1.00 91.19 222 GLN A O 1
ATOM 1750 N N . ILE A 1 223 ? 33.049 7.233 -11.293 1.00 89.56 223 ILE A N 1
ATOM 1751 C CA . ILE A 1 223 ? 33.995 6.939 -12.376 1.00 89.56 223 ILE A CA 1
ATOM 1752 C C . ILE A 1 223 ? 34.634 8.234 -12.877 1.00 89.56 223 ILE A C 1
ATOM 1754 O O . ILE A 1 223 ? 33.957 9.182 -13.293 1.00 89.56 223 ILE A O 1
ATOM 1758 N N . ARG A 1 224 ? 35.964 8.261 -12.876 1.00 89.31 224 ARG A N 1
ATOM 1759 C CA . ARG A 1 224 ? 36.767 9.373 -13.387 1.00 89.31 224 ARG A CA 1
ATOM 1760 C C . ARG A 1 224 ? 37.285 9.059 -14.784 1.00 89.31 224 ARG A C 1
ATOM 1762 O O . ARG A 1 224 ? 37.534 7.917 -15.136 1.00 89.31 224 ARG A O 1
ATOM 1769 N N . ALA A 1 225 ? 37.543 10.101 -15.572 1.00 84.19 225 ALA A N 1
ATOM 1770 C CA . ALA A 1 225 ? 37.992 9.950 -16.960 1.00 84.19 225 ALA A CA 1
ATOM 1771 C C . ALA A 1 225 ? 39.331 9.199 -17.139 1.00 84.19 225 ALA A C 1
ATOM 1773 O O . ALA A 1 225 ? 39.615 8.759 -18.242 1.00 84.19 225 ALA A O 1
ATOM 1774 N N . HIS A 1 226 ? 40.154 9.073 -16.093 1.00 88.62 226 HIS A N 1
ATOM 1775 C CA . HIS A 1 226 ? 41.414 8.314 -16.132 1.00 88.62 226 HIS A CA 1
ATOM 1776 C C . HIS A 1 226 ? 41.264 6.846 -15.698 1.00 88.62 226 HIS A C 1
ATOM 1778 O O . HIS A 1 226 ? 42.249 6.117 -15.694 1.00 88.62 226 HIS A O 1
ATOM 1784 N N . GLU A 1 227 ? 40.066 6.439 -15.275 1.00 77.06 227 GLU A N 1
ATOM 1785 C CA . GLU A 1 227 ? 39.736 5.073 -14.847 1.00 77.06 227 GLU A CA 1
ATOM 1786 C C . GLU A 1 227 ? 39.069 4.260 -15.974 1.00 77.06 227 GLU A C 1
ATOM 1788 O O . GLU A 1 227 ? 38.729 3.097 -15.766 1.00 77.06 227 GLU A O 1
ATOM 1793 N N . ILE A 1 228 ? 38.870 4.879 -17.146 1.00 71.62 228 ILE A N 1
ATOM 1794 C CA . ILE A 1 228 ? 38.260 4.300 -18.353 1.00 71.62 228 ILE A CA 1
ATOM 1795 C C . ILE A 1 228 ? 39.345 4.023 -19.393 1.00 71.62 228 ILE A C 1
ATOM 1797 O O . ILE A 1 228 ? 40.206 4.912 -19.583 1.00 71.62 228 ILE A O 1
#

Sequence (228 aa):
MAQGVNVQTSAGYRRQVIILPHLVDWSSPRVSCSLGRNFNDFLITQGLVKPGEDAYTLNPPETMPEWICAWIMHSCDTVQIDGTQRPATEIRLSFSNAQKMRAAASWNFGQINDQGNVRWQKNDVTQKWGGNPSVSRLVSQYMVSLKRRKVHAGETACSARAITPAMLETIYHYNNADGRTTVQPFGSTNLGRWEGARARLLCFTAYLLAFTCLLRVDEVIQIRAHEI

pLDDT: mean 78.03, std 20.14, range [23.59, 96.88]

Mean predicted aligned error: 14.18 Å

Nearest PDB structures (foldseek):
  1pvp-assembly1_B-2  TM=6.123E-01  e=2.186E-02  Punavirus P1
  2crx-assembly1_B-2  TM=6.251E-01  e=3.591E-02  Punavirus P1
  1pvp-assembly1_A-2  TM=6.084E-01  e=3.591E-02  Punavirus P1
  1pvq-assembly1_B-2  TM=6.125E-01  e=7.949E-02  Punavirus P1
  3crx-assembly1_A  TM=5.926E-01  e=7.564E-02  Punavirus P1

Solvent-accessible surface area (backbone atoms only — not comparable to full-atom values): 13946 Å² total; per-residue (Å²): 143,81,87,80,82,91,78,90,78,79,79,88,78,79,80,78,77,84,73,54,97,86,53,77,67,80,82,40,65,68,61,29,52,51,48,41,49,52,51,40,54,50,34,35,74,71,67,78,37,59,90,93,63,70,75,82,45,84,71,51,60,91,60,47,30,56,53,53,44,49,52,43,29,72,52,37,50,62,43,43,94,89,66,48,76,56,65,89,86,58,89,62,46,51,69,70,51,45,51,50,51,46,49,14,47,38,48,50,39,24,68,73,48,72,26,44,89,38,61,42,43,70,38,86,86,78,70,43,62,42,42,16,44,58,61,16,69,67,32,50,53,49,51,54,52,50,48,52,53,41,45,73,74,64,46,74,63,93,88,63,77,77,87,46,73,69,57,53,51,53,51,50,53,62,52,71,36,89,89,40,70,59,74,55,67,91,82,68,82,53,88,87,53,80,62,37,29,63,56,51,51,51,52,50,51,47,51,48,49,18,64,75,69,73,41,53,71,74,56,51,72,65,65,49,86,87,80,107

Organism: NCBI:txid230809